Protein AF-A0A928DD07-F1 (afdb_monomer_lite)

pLDDT: mean 91.42, std 13.39, range [31.56, 98.88]

Foldseek 3Di:
DPPPDPPPLPPPDPLFWFKKKWFAPVVHAWWKKKKAFADDDQWKKKKDFQPRDIDIDRDHRDIDMDTDRDGDMGMMTMQIAGLEMAGDGDAQIAMERPDQAPCSRHQHQELANRCALNLAYEYPYQEHPLNHQAQASNHAQNQNYAHNHQAYRLNHQHQANNCQNHCNYQHNYQEHHQNHQELHSNQANNQNHQQNYQYDHQRHAHQASNNAQNCNHAAPYQEYHLNHAEQASN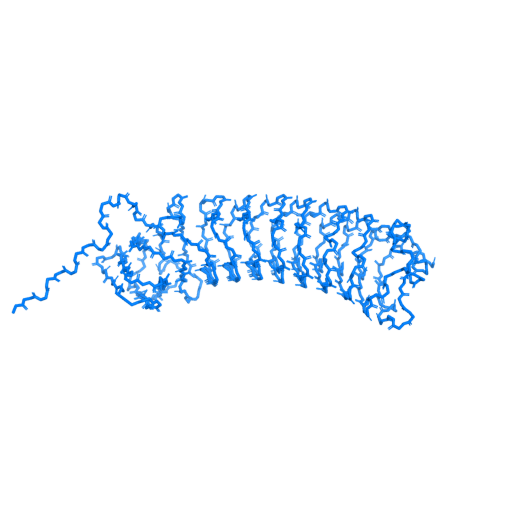QANNCNYAAVHQEYRLNYQELHSNNQQNQNHQAELVSHLVVAPPQASARHAEQASNCANHANYEEALVSNVVRYDPNHPRSVRNQHNYHYDD

Sequence (326 aa):
MPIPYRLNPMGKNEKKYFELVVKPGILAIGMTYGFTPYWNSGGYCSVDWGDGQKKDAVTSGTALNHTYAKAGTYTVKVKTECYRVNFNTTGNTLIELCSDSLDNLGDLTIGDQMFSVCSNALLKSTRLPDSITNAQLMFHYCSNAELPLTKLPDRLTNGSSMFHTCPMAQLPLTKLPDGLTNGYNMFSGCKNAELPLISLGNKLSEAKWMFAGCSNARLPLTSLPSSLKNAEGMFGGCTNAQLPLTKLPDGLTNGTSMFNGCTNAEINLDTLVANAPAEGWTKLTNIANMFNGCSKVTGSRSAFLAKCPANVTGADTAFTGTNTTE

Radius of gyration: 23.36 Å; chains: 1; bounding box: 61×36×70 Å

Structure (mmCIF, N/CA/C/O backbone):
data_AF-A0A928DD07-F1
#
_entry.id   AF-A0A928DD07-F1
#
loop_
_atom_site.group_PDB
_atom_site.id
_atom_site.type_symbol
_atom_site.label_atom_id
_atom_site.label_alt_id
_atom_site.label_comp_id
_atom_site.label_asym_id
_atom_site.label_entity_id
_atom_site.label_seq_id
_atom_site.pdbx_PDB_ins_code
_atom_site.Cartn_x
_atom_site.Cartn_y
_atom_site.Cartn_z
_atom_site.occupancy
_atom_site.B_iso_or_equiv
_atom_site.auth_seq_id
_atom_site.auth_comp_id
_atom_site.auth_asym_id
_atom_site.auth_atom_id
_atom_site.pdbx_PDB_model_num
ATOM 1 N N . MET A 1 1 ? -29.392 19.451 44.604 1.00 34.31 1 MET A N 1
ATOM 2 C CA . MET A 1 1 ? -30.075 19.082 43.346 1.00 34.31 1 MET A CA 1
ATOM 3 C C . MET A 1 1 ? -29.121 18.228 42.529 1.00 34.31 1 MET A C 1
ATOM 5 O O . MET A 1 1 ? -28.000 18.681 42.325 1.00 34.31 1 MET A O 1
ATOM 9 N N . PRO A 1 2 ? -29.499 17.004 42.131 1.00 32.38 2 PRO A N 1
ATOM 10 C CA . PRO A 1 2 ? -28.674 16.197 41.244 1.00 32.38 2 PRO A CA 1
ATOM 11 C C . PRO A 1 2 ? -28.605 16.912 39.896 1.00 32.38 2 PRO A C 1
ATOM 13 O O . PRO A 1 2 ? -29.635 17.336 39.372 1.00 32.38 2 PRO A O 1
ATOM 16 N N . ILE A 1 3 ? -27.399 17.077 39.358 1.00 31.56 3 ILE A N 1
ATOM 17 C CA . ILE A 1 3 ? -27.216 17.538 37.983 1.00 31.56 3 ILE A CA 1
ATOM 18 C C . ILE A 1 3 ? -27.966 16.522 37.111 1.00 31.56 3 ILE A C 1
ATOM 20 O O . ILE A 1 3 ? -27.669 15.328 37.214 1.00 31.56 3 ILE A O 1
ATOM 24 N N . PRO A 1 4 ? -28.977 16.941 36.331 1.00 39.19 4 PRO A N 1
ATOM 25 C CA . PRO A 1 4 ? -29.757 16.010 35.539 1.00 39.19 4 PRO A CA 1
ATOM 26 C C . PRO A 1 4 ? -28.797 15.285 34.601 1.00 39.19 4 PRO A C 1
ATOM 28 O O . PRO A 1 4 ? -27.941 15.925 33.983 1.00 39.19 4 PRO A O 1
ATOM 31 N N . TYR A 1 5 ? -28.930 13.953 34.542 1.00 38.53 5 TYR A N 1
ATOM 32 C CA . TYR A 1 5 ? -28.380 13.115 33.480 1.00 38.53 5 TYR A CA 1
ATOM 33 C C . TYR A 1 5 ? -28.421 13.934 32.197 1.00 38.53 5 TYR A C 1
ATOM 35 O O . TYR A 1 5 ? -29.513 14.305 31.754 1.00 38.53 5 TYR A O 1
ATOM 43 N N . ARG A 1 6 ? -27.251 14.292 31.649 1.00 43.91 6 ARG A N 1
ATOM 44 C CA . ARG A 1 6 ? -27.220 14.905 30.325 1.00 43.91 6 ARG A CA 1
ATOM 45 C C . ARG A 1 6 ? -28.016 13.957 29.444 1.00 43.91 6 ARG A C 1
ATOM 47 O O . ARG A 1 6 ? -27.673 12.780 29.353 1.00 43.91 6 ARG A O 1
ATOM 54 N N . LEU A 1 7 ? -29.128 14.482 28.929 1.00 43.03 7 LEU A N 1
ATOM 55 C CA . LEU A 1 7 ? -29.935 13.939 27.847 1.00 43.03 7 LEU A CA 1
ATOM 56 C C . LEU A 1 7 ? -29.072 12.987 27.034 1.00 43.03 7 LEU A C 1
ATOM 58 O O . LEU A 1 7 ? -28.029 13.440 26.578 1.00 43.03 7 LEU A O 1
ATOM 62 N N . ASN A 1 8 ? -29.475 11.719 26.896 1.00 46.59 8 ASN A N 1
ATOM 63 C CA . ASN A 1 8 ? -28.908 10.779 25.927 1.00 46.59 8 ASN A CA 1
ATOM 64 C C . ASN A 1 8 ? -28.583 11.568 24.640 1.00 46.59 8 ASN A C 1
ATOM 66 O O . ASN A 1 8 ? -29.527 11.899 23.917 1.00 46.59 8 ASN A O 1
ATOM 70 N N . PRO A 1 9 ? -27.315 11.969 24.386 1.00 44.97 9 PRO A N 1
ATOM 71 C CA . PRO A 1 9 ? -27.043 13.069 23.453 1.00 44.97 9 PRO A CA 1
ATOM 72 C C . PRO A 1 9 ? -27.328 12.689 22.000 1.00 44.97 9 PRO A C 1
ATOM 74 O O . PRO A 1 9 ? -27.280 13.529 21.111 1.00 44.97 9 PRO A O 1
ATOM 77 N N . MET A 1 10 ? -27.658 11.419 21.761 1.00 47.44 10 MET A N 1
ATOM 78 C CA . MET A 1 10 ? -28.022 10.863 20.467 1.00 47.44 10 MET A CA 1
ATOM 79 C C . MET A 1 10 ? -29.530 10.638 20.395 1.00 47.44 10 MET A C 1
ATOM 81 O O . MET A 1 10 ? -30.011 9.513 20.241 1.00 47.44 10 MET A O 1
ATOM 85 N N . GLY A 1 11 ? -30.285 11.724 20.574 1.00 39.06 11 GLY A N 1
ATOM 86 C CA . GLY A 1 11 ? -31.729 11.725 20.390 1.00 39.06 11 GLY A CA 1
ATOM 87 C C . GLY A 1 11 ? -32.122 11.025 19.084 1.00 39.06 11 GLY A C 1
ATOM 88 O O . GLY A 1 11 ? -31.608 11.344 18.019 1.00 39.06 11 GLY A O 1
ATOM 89 N N . LYS A 1 12 ? -33.050 10.070 19.192 1.00 39.72 12 LYS A N 1
ATOM 90 C CA . LYS A 1 12 ? -33.855 9.502 18.096 1.00 39.72 12 LYS A CA 1
ATOM 91 C C . LYS A 1 12 ? -33.152 8.782 16.932 1.00 39.72 12 LYS A C 1
ATOM 93 O O . LYS A 1 12 ? -33.852 8.434 15.991 1.00 39.72 12 LYS A O 1
ATOM 98 N N . ASN A 1 13 ? -31.861 8.457 16.999 1.00 43.09 13 ASN A N 1
ATOM 99 C CA . ASN A 1 13 ? -31.275 7.516 16.037 1.00 43.09 13 ASN A CA 1
ATOM 100 C C . ASN A 1 13 ? -31.122 6.124 16.659 1.00 43.09 13 ASN A C 1
ATOM 102 O O . ASN A 1 13 ? -30.326 5.913 17.574 1.00 43.09 13 ASN A O 1
ATOM 106 N N . GLU A 1 14 ? -31.863 5.163 16.109 1.00 51.88 14 GLU A N 1
ATOM 107 C CA . GLU A 1 14 ? -31.739 3.710 16.303 1.00 51.88 14 GLU A CA 1
ATOM 108 C C . GLU A 1 14 ? -30.405 3.149 15.760 1.00 51.88 14 GLU A C 1
ATOM 110 O O . GLU A 1 14 ? -30.341 2.017 15.281 1.00 51.88 14 GLU A O 1
ATOM 115 N N . LYS A 1 15 ? -29.312 3.924 15.778 1.00 56.50 15 LYS A N 1
ATOM 116 C CA . LYS A 1 15 ? -28.011 3.401 15.363 1.00 56.50 15 LYS A CA 1
ATOM 117 C C . LYS A 1 15 ? -27.586 2.320 16.354 1.00 56.50 15 LYS A C 1
ATOM 119 O O . LYS A 1 15 ? -27.546 2.537 17.570 1.00 56.50 15 LYS A O 1
ATOM 124 N N . LYS A 1 16 ? -27.341 1.130 15.805 1.00 72.62 16 LYS A N 1
ATOM 125 C CA . LYS A 1 16 ? -26.910 -0.060 16.538 1.00 72.62 16 LYS A CA 1
ATOM 126 C C . LYS A 1 16 ? -25.592 0.244 17.250 1.00 72.62 16 LYS A C 1
ATOM 128 O O . LYS A 1 16 ? -24.780 1.019 16.754 1.00 72.62 16 LYS A O 1
ATOM 133 N N . TYR A 1 17 ? -25.379 -0.378 18.408 1.00 83.69 17 TYR A N 1
ATOM 134 C CA . TYR A 1 17 ? -24.059 -0.386 19.031 1.00 83.69 17 TYR A CA 1
ATOM 135 C C . TYR A 1 17 ? -23.025 -0.899 18.022 1.00 83.69 17 TYR A C 1
ATOM 137 O O . TYR A 1 17 ? -23.303 -1.809 17.235 1.00 83.69 17 TYR A O 1
ATOM 145 N N . PHE A 1 18 ? -21.828 -0.328 18.057 1.00 89.75 18 PHE A N 1
ATOM 146 C CA . PHE A 1 18 ? -20.677 -1.012 17.501 1.00 89.75 18 PHE A CA 1
ATOM 147 C C . PHE A 1 18 ? -20.270 -2.114 18.479 1.00 89.75 18 PHE A C 1
ATOM 149 O O . PHE A 1 18 ? -20.095 -1.857 19.671 1.00 89.75 18 PHE A O 1
ATOM 156 N N . GLU A 1 19 ? -20.157 -3.342 17.985 1.00 89.69 19 GLU A N 1
ATOM 157 C CA . GLU A 1 19 ? -19.839 -4.508 18.801 1.00 89.69 19 GLU A CA 1
ATOM 158 C C . GLU A 1 19 ? -18.522 -5.126 18.341 1.00 89.69 19 GLU A C 1
ATOM 160 O O . GLU A 1 19 ? -18.308 -5.391 17.153 1.00 89.69 19 GLU A O 1
ATOM 165 N N . LEU A 1 20 ? -17.650 -5.396 19.305 1.00 89.56 20 LEU A N 1
ATOM 166 C CA . LEU A 1 20 ? -16.452 -6.197 19.100 1.00 89.56 20 LEU A CA 1
ATOM 167 C C . LEU A 1 20 ? -16.334 -7.248 20.202 1.00 89.56 20 LEU A C 1
ATOM 169 O O . LEU A 1 20 ? -16.872 -7.095 21.300 1.00 89.56 20 LEU A O 1
ATOM 173 N N . VAL A 1 21 ? -15.599 -8.309 19.911 1.00 89.25 21 VAL A N 1
ATOM 174 C CA . VAL A 1 21 ? -15.289 -9.364 20.865 1.00 89.25 21 VAL A CA 1
ATOM 175 C C . VAL A 1 21 ? -13.812 -9.303 21.215 1.00 89.25 21 VAL A C 1
ATOM 177 O O . VAL A 1 21 ? -12.945 -9.274 20.341 1.00 89.25 21 VAL A O 1
ATOM 180 N N . VAL A 1 22 ? -13.534 -9.306 22.516 1.00 89.44 22 VAL A N 1
ATOM 181 C CA . VAL A 1 22 ? -12.184 -9.365 23.081 1.00 89.44 22 VAL A CA 1
ATOM 182 C C . VAL A 1 22 ? -11.998 -10.665 23.852 1.00 89.44 22 VAL A C 1
ATOM 184 O O . VAL A 1 22 ? -12.943 -11.184 24.454 1.00 89.44 22 VAL A O 1
ATOM 187 N N . LYS A 1 23 ? -10.777 -11.209 23.827 1.00 86.00 23 LYS A N 1
ATOM 188 C CA . LYS A 1 23 ? -10.442 -12.491 24.472 1.00 86.00 23 LYS A CA 1
ATOM 189 C C . LYS A 1 23 ? -9.221 -12.382 25.406 1.00 86.00 23 LYS A C 1
ATOM 191 O O . LYS A 1 23 ? -8.187 -12.998 25.129 1.00 86.00 23 LYS A O 1
ATOM 196 N N . PRO A 1 24 ? -9.299 -11.589 26.496 1.00 82.50 24 PRO A N 1
ATOM 197 C CA . PRO A 1 24 ? -8.244 -11.517 27.511 1.00 82.50 24 PRO A CA 1
ATOM 198 C C . PRO A 1 24 ? -7.944 -12.904 28.092 1.00 82.50 24 PRO A C 1
ATOM 200 O O . PRO A 1 24 ? -8.838 -13.744 28.208 1.00 82.50 24 PRO A O 1
ATOM 203 N N . GLY A 1 25 ? -6.701 -13.162 28.507 1.00 67.81 25 GLY A N 1
ATOM 204 C CA . GLY A 1 25 ? -6.354 -14.380 29.253 1.00 67.81 25 GLY A CA 1
ATOM 205 C C . GLY A 1 25 ? -6.263 -15.670 28.436 1.00 67.81 25 GLY A C 1
ATOM 206 O O . GLY A 1 25 ? -5.572 -16.583 28.869 1.00 67.81 25 GLY A O 1
ATOM 207 N N . ILE A 1 26 ? -6.882 -15.739 27.251 1.00 67.19 26 ILE A N 1
ATOM 208 C CA . ILE A 1 26 ? -6.649 -16.826 26.281 1.00 67.19 26 ILE A CA 1
ATOM 209 C C . ILE A 1 26 ? -5.249 -16.688 25.658 1.00 67.19 26 ILE A C 1
ATOM 211 O O . ILE A 1 26 ? -4.617 -17.686 25.331 1.00 67.19 26 ILE A O 1
ATOM 215 N N . LEU A 1 27 ? -4.752 -15.450 25.539 1.00 59.28 27 LEU A N 1
ATOM 216 C CA . LEU A 1 27 ? -3.440 -15.134 24.963 1.00 59.28 27 LEU A CA 1
ATOM 217 C C . LEU A 1 27 ? -2.401 -14.667 26.007 1.00 59.28 27 LEU A C 1
ATOM 219 O O . LEU A 1 27 ? -1.218 -14.925 25.816 1.00 59.28 27 LEU A O 1
ATOM 223 N N . ALA A 1 28 ? -2.820 -14.007 27.102 1.00 58.56 28 ALA A N 1
ATOM 224 C CA . ALA A 1 28 ? -2.012 -13.710 28.303 1.00 58.56 28 ALA A CA 1
ATOM 225 C C . ALA A 1 28 ? -2.888 -13.196 29.471 1.00 58.56 28 ALA A C 1
ATOM 227 O O . ALA A 1 28 ? -3.926 -12.575 29.231 1.00 58.56 28 ALA A O 1
ATOM 228 N N . ILE A 1 29 ? -2.476 -13.401 30.731 1.00 61.16 29 ILE A N 1
ATOM 229 C CA . ILE A 1 29 ? -3.186 -12.900 31.929 1.00 61.16 29 ILE A CA 1
ATOM 230 C C . ILE A 1 29 ? -3.145 -11.362 32.042 1.00 61.16 29 ILE A C 1
ATOM 232 O O . ILE A 1 29 ? -2.129 -10.747 31.736 1.00 61.16 29 ILE A O 1
ATOM 236 N N . GLY A 1 30 ? -4.234 -10.736 32.511 1.00 66.81 30 GLY A N 1
ATOM 237 C CA . GLY A 1 30 ? -4.263 -9.298 32.842 1.00 66.81 30 GLY A CA 1
ATOM 238 C C . GLY A 1 30 ? -4.237 -8.333 31.647 1.00 66.81 30 GLY A C 1
ATOM 239 O O . GLY A 1 30 ? -3.679 -7.242 31.748 1.00 66.81 30 GLY A O 1
ATOM 240 N N . MET A 1 31 ? -4.821 -8.719 30.508 1.00 80.94 31 MET A N 1
ATOM 241 C CA . MET A 1 31 ? -4.834 -7.888 29.298 1.00 80.94 31 MET A CA 1
ATOM 242 C C . MET A 1 31 ? -5.688 -6.622 29.449 1.00 80.94 31 MET A C 1
ATOM 244 O O . MET A 1 31 ? -6.803 -6.658 29.979 1.00 80.94 31 MET A O 1
ATOM 248 N N . THR A 1 32 ? -5.157 -5.511 28.931 1.00 86.75 32 THR A N 1
ATOM 249 C CA . THR A 1 32 ? -5.821 -4.203 28.903 1.00 86.75 32 THR A CA 1
ATOM 250 C C . THR A 1 32 ? -6.207 -3.835 27.477 1.00 86.75 32 THR A C 1
ATOM 252 O O . THR A 1 32 ? -5.389 -3.921 26.564 1.00 86.75 32 THR A O 1
ATOM 255 N N . TYR A 1 33 ? -7.450 -3.396 27.310 1.00 89.44 33 TYR A N 1
ATOM 256 C CA . TYR A 1 33 ? -7.997 -2.888 26.059 1.00 89.44 33 TYR A CA 1
ATOM 257 C C . TYR A 1 33 ? -8.342 -1.416 26.226 1.00 89.44 33 TYR A C 1
ATOM 259 O O . TYR A 1 33 ? -8.817 -1.003 27.282 1.00 89.44 33 TYR A O 1
ATOM 267 N N . GLY A 1 34 ? -8.104 -0.627 25.189 1.00 89.94 34 GLY A N 1
ATOM 268 C CA . GLY A 1 34 ? -8.353 0.803 25.175 1.00 89.94 34 GLY A CA 1
ATOM 269 C C . GLY A 1 34 ? -9.214 1.209 23.993 1.00 89.94 34 GLY A C 1
ATOM 270 O O . GLY A 1 34 ? -9.143 0.627 22.914 1.00 89.94 34 GLY A O 1
ATOM 271 N N . PHE A 1 35 ? -10.011 2.246 24.203 1.00 92.31 35 PHE A N 1
ATOM 272 C CA . PHE A 1 35 ? -10.846 2.846 23.176 1.00 92.31 35 PHE A CA 1
ATOM 273 C C . PHE A 1 35 ? -10.774 4.369 23.292 1.00 92.31 35 PHE A C 1
ATOM 275 O O . PHE A 1 35 ? -11.172 4.931 24.313 1.00 92.31 35 PHE A O 1
ATOM 282 N N . THR A 1 36 ? -10.267 5.043 22.260 1.00 95.31 36 THR A N 1
ATOM 283 C CA . THR A 1 36 ? -10.180 6.511 22.219 1.00 95.31 36 THR A CA 1
ATOM 284 C C . THR A 1 36 ? -10.960 7.065 21.026 1.00 95.31 36 THR A C 1
ATOM 286 O O . THR A 1 36 ? -10.476 6.982 19.897 1.00 95.31 36 THR A O 1
ATOM 289 N N . PRO A 1 37 ? -12.150 7.643 21.247 1.00 95.38 37 PRO A N 1
ATOM 290 C CA . PRO A 1 37 ? -12.941 8.307 20.212 1.00 95.38 37 PRO A CA 1
ATOM 291 C C . PRO A 1 37 ? -12.583 9.791 20.067 1.00 95.38 37 PRO A C 1
ATOM 293 O O . PRO A 1 37 ? -12.262 10.460 21.051 1.00 95.38 37 PRO A O 1
ATOM 296 N N . TYR A 1 38 ? -12.724 10.333 18.857 1.00 96.69 38 TYR A N 1
ATOM 297 C CA . TYR A 1 38 ? -12.552 11.760 18.586 1.00 96.69 38 TYR A CA 1
ATOM 298 C C . TYR A 1 38 ? -13.727 12.341 17.793 1.00 96.69 38 TYR A C 1
ATOM 300 O O . TYR A 1 38 ? -14.096 11.857 16.723 1.00 96.69 38 TYR A O 1
ATOM 308 N N . TRP A 1 39 ? -14.281 13.433 18.305 1.00 95.50 39 TRP A N 1
ATOM 309 C CA . TRP A 1 39 ? -15.348 14.228 17.695 1.00 95.50 39 TRP A CA 1
ATOM 310 C C . TRP A 1 39 ? -15.013 15.723 17.752 1.00 95.50 39 TRP A C 1
ATOM 312 O O . TRP A 1 39 ? -14.138 16.142 18.514 1.00 95.50 39 TRP A O 1
ATOM 322 N N . ASN A 1 40 ? -15.707 16.527 16.941 1.00 90.19 40 ASN A N 1
ATOM 323 C CA . ASN A 1 40 ? -15.449 17.967 16.820 1.00 90.19 40 ASN A CA 1
ATOM 324 C C . ASN A 1 40 ? -16.055 18.779 17.973 1.00 90.19 40 ASN A C 1
ATOM 326 O O . ASN A 1 40 ? -15.373 19.596 18.583 1.00 90.19 40 ASN A O 1
ATOM 330 N N . SER A 1 41 ? -17.331 18.561 18.298 1.00 87.62 41 SER A N 1
ATOM 331 C CA . SER A 1 41 ? -18.015 19.278 19.379 1.00 87.62 41 SER A CA 1
ATOM 332 C C . SER A 1 41 ? -19.205 18.479 19.904 1.00 87.62 41 SER A C 1
ATOM 334 O O . SER A 1 41 ? -19.800 17.690 19.177 1.00 87.62 41 SER A O 1
ATOM 336 N N . GLY A 1 42 ? -19.524 18.644 21.192 1.00 85.25 42 GLY A N 1
ATOM 337 C CA . GLY A 1 42 ? -20.747 18.105 21.808 1.00 85.25 42 GLY A CA 1
ATOM 338 C C . GLY A 1 42 ? -20.896 16.576 21.851 1.00 85.25 42 GLY A C 1
ATOM 339 O O . GLY A 1 42 ? -21.953 16.100 22.254 1.00 85.25 42 GLY A O 1
ATOM 340 N N . GLY A 1 43 ? -19.879 15.816 21.441 1.00 88.56 43 GLY A N 1
ATOM 341 C CA . GLY A 1 43 ? -19.941 14.359 21.370 1.00 88.56 43 GLY A CA 1
ATOM 342 C C . GLY A 1 43 ? -19.857 13.664 22.727 1.00 88.56 43 GLY A C 1
ATOM 343 O O . GLY A 1 43 ? -19.535 14.257 23.760 1.00 88.56 43 GLY A O 1
ATOM 344 N N . TYR A 1 44 ? -20.165 12.375 22.693 1.00 91.94 44 TYR A N 1
ATOM 345 C CA . TYR A 1 44 ? -20.179 11.483 23.840 1.00 91.94 44 TYR A CA 1
ATOM 346 C C . TYR A 1 44 ? -19.834 10.068 23.373 1.00 91.94 44 TYR A C 1
ATOM 348 O O . TYR A 1 44 ? -20.148 9.666 22.247 1.00 91.94 44 TYR A O 1
ATOM 356 N N . CYS A 1 45 ? -19.194 9.302 24.245 1.00 93.44 45 CYS A N 1
ATOM 357 C CA . CYS A 1 45 ? -18.968 7.879 24.048 1.00 93.44 45 CYS A CA 1
ATOM 358 C C . CYS A 1 45 ? -19.317 7.130 25.327 1.00 93.44 45 CYS A C 1
ATOM 360 O O . CYS A 1 45 ? -18.930 7.565 26.409 1.00 93.44 45 CYS A O 1
ATOM 362 N N . SER A 1 46 ? -19.998 5.998 25.184 1.00 93.62 46 SER A N 1
ATOM 363 C CA . SER A 1 46 ? -20.183 5.018 26.249 1.00 93.62 46 SER A CA 1
ATOM 364 C C . SER A 1 46 ? -19.687 3.659 25.780 1.00 93.62 46 SER A C 1
ATOM 366 O O . SER A 1 46 ? -20.006 3.225 24.667 1.00 93.62 46 SER A O 1
ATOM 368 N N . VAL A 1 47 ? -18.906 2.999 26.630 1.00 94.75 47 VAL A N 1
ATOM 369 C CA . VAL A 1 47 ? -18.353 1.664 26.399 1.00 94.75 47 VAL A CA 1
ATOM 370 C C . VAL A 1 47 ? -18.831 0.744 27.513 1.00 94.75 47 VAL A C 1
ATOM 372 O O . VAL A 1 47 ? -18.535 0.968 28.687 1.00 94.75 47 VAL A O 1
ATOM 375 N N . ASP A 1 48 ? -19.560 -0.299 27.133 1.00 95.44 48 ASP A N 1
ATOM 376 C CA . ASP A 1 48 ? -19.886 -1.445 27.977 1.00 95.44 48 ASP A CA 1
ATOM 377 C C . ASP A 1 48 ? -18.870 -2.553 27.706 1.00 95.44 48 ASP A C 1
ATOM 379 O O . ASP A 1 48 ? -18.783 -3.046 26.582 1.00 95.44 48 ASP A O 1
ATOM 383 N N . TRP A 1 49 ? -18.091 -2.928 28.720 1.00 94.56 49 TRP A N 1
ATOM 384 C CA . TRP A 1 49 ? -17.001 -3.896 28.587 1.00 94.56 49 TRP A CA 1
ATOM 385 C C . TRP A 1 49 ? -17.473 -5.354 28.653 1.00 94.56 49 TRP A C 1
ATOM 387 O O . TRP A 1 49 ? -16.659 -6.271 28.545 1.00 94.56 49 TRP A O 1
ATOM 397 N N . GLY A 1 50 ? -18.775 -5.601 28.819 1.00 94.25 50 GLY A N 1
ATOM 398 C CA . GLY A 1 50 ? -19.342 -6.950 28.779 1.00 94.25 50 GLY A CA 1
ATOM 399 C C . GLY A 1 50 ? -19.050 -7.807 30.016 1.00 94.25 50 GLY A C 1
ATOM 400 O O . GLY A 1 50 ? -19.445 -8.969 30.052 1.00 94.25 50 GLY A O 1
ATOM 401 N N . ASP A 1 51 ? -18.391 -7.256 31.037 1.00 94.31 51 ASP A N 1
ATOM 402 C CA . ASP A 1 51 ? -18.166 -7.875 32.353 1.00 94.31 51 ASP A CA 1
ATOM 403 C C . ASP A 1 51 ? -18.955 -7.177 33.480 1.00 94.31 51 ASP A C 1
ATOM 405 O O . ASP A 1 51 ? -18.693 -7.387 34.665 1.00 94.31 51 ASP A O 1
ATOM 409 N N . GLY A 1 52 ? -19.926 -6.340 33.103 1.00 93.69 52 GLY A N 1
ATOM 410 C CA . GLY A 1 52 ? -20.724 -5.513 34.007 1.00 93.69 52 GLY A CA 1
ATOM 411 C C . GLY A 1 52 ? -20.143 -4.119 34.261 1.00 93.69 52 GLY A C 1
ATOM 412 O O . GLY A 1 52 ? -20.842 -3.284 34.837 1.00 93.69 52 GLY A O 1
ATOM 413 N N . GLN A 1 53 ? -18.914 -3.828 33.817 1.00 94.94 53 GLN A N 1
ATOM 414 C CA . GLN A 1 53 ? -18.315 -2.498 33.937 1.00 94.94 53 GLN A CA 1
ATOM 415 C C . GLN A 1 53 ? -18.574 -1.633 32.700 1.00 94.94 53 GLN A C 1
ATOM 417 O O . GLN A 1 53 ? -18.568 -2.102 31.561 1.00 94.94 53 GLN A O 1
ATOM 422 N N . LYS A 1 54 ? -18.761 -0.330 32.931 1.00 95.50 54 LYS A N 1
ATOM 423 C CA . LYS A 1 54 ? -18.984 0.680 31.889 1.00 95.50 54 LYS A CA 1
ATOM 424 C C . LYS A 1 54 ? -18.084 1.882 32.106 1.00 95.50 54 LYS A C 1
ATOM 426 O O . LYS A 1 54 ? -17.784 2.228 33.250 1.00 95.50 54 LYS A O 1
ATOM 431 N N . LYS A 1 55 ? -17.670 2.528 31.018 1.00 95.94 55 LYS A N 1
ATOM 432 C CA . LYS A 1 55 ? -16.948 3.804 31.060 1.00 95.94 55 LYS A CA 1
ATOM 433 C C . LYS A 1 55 ? -17.470 4.741 29.988 1.00 95.94 55 LYS A C 1
ATOM 435 O O . LYS A 1 55 ? -17.737 4.313 28.868 1.00 95.94 55 LYS A O 1
ATOM 440 N N . ASP A 1 56 ? -17.523 6.018 30.335 1.00 94.94 56 ASP A N 1
ATOM 441 C CA . ASP A 1 56 ? -18.015 7.067 29.456 1.00 94.94 56 ASP A CA 1
ATOM 442 C C . ASP A 1 56 ? -16.946 8.139 29.233 1.00 94.94 56 ASP A C 1
ATOM 444 O O . ASP A 1 56 ? -16.138 8.430 30.117 1.00 94.94 56 ASP A O 1
ATOM 448 N N . ALA A 1 57 ? -16.988 8.774 28.065 1.00 94.50 57 ALA A N 1
ATOM 449 C CA . ALA A 1 57 ? -16.220 9.967 27.742 1.00 94.50 57 ALA A CA 1
ATOM 450 C C . ALA A 1 57 ? -17.158 11.096 27.302 1.00 94.50 57 ALA A C 1
ATOM 452 O O . ALA A 1 57 ? -17.940 10.943 26.365 1.00 94.50 57 ALA A O 1
ATOM 453 N N . VAL A 1 58 ? -17.026 12.256 27.950 1.00 94.31 58 VAL A N 1
ATOM 454 C CA . VAL A 1 58 ? -17.670 13.527 27.553 1.00 94.31 58 VAL A CA 1
ATOM 455 C C . VAL A 1 58 ? -16.692 14.491 26.869 1.00 94.31 58 VAL A C 1
ATOM 457 O O . VAL A 1 58 ? -17.095 15.539 26.370 1.00 94.31 58 VAL A O 1
ATOM 460 N N . THR A 1 59 ? -15.409 14.124 26.825 1.00 95.25 59 THR A N 1
ATOM 461 C CA . THR A 1 59 ? -14.329 14.898 26.207 1.00 95.25 59 THR A CA 1
ATOM 462 C C . THR A 1 59 ? -13.695 14.082 25.082 1.00 95.25 59 THR A C 1
ATOM 464 O O . THR A 1 59 ? -13.311 12.929 25.287 1.00 95.25 59 THR A O 1
ATOM 467 N N . SER A 1 60 ? -13.578 14.690 23.901 1.00 96.19 60 SER A N 1
ATOM 468 C CA . SER A 1 60 ? -12.947 14.093 22.715 1.00 96.19 60 SER A CA 1
ATOM 469 C C . SER A 1 60 ? -11.498 13.701 23.019 1.00 96.19 60 SER A C 1
ATOM 471 O O . SER A 1 60 ? -10.790 14.444 23.698 1.00 96.19 60 SER A O 1
ATOM 473 N N . GLY A 1 61 ? -11.056 12.533 22.555 1.00 95.44 61 GLY A N 1
ATOM 474 C CA . GLY A 1 61 ? -9.702 12.030 22.795 1.00 95.44 61 GLY A CA 1
ATOM 475 C C . GLY A 1 61 ? -9.467 11.408 24.176 1.00 95.44 61 GLY A C 1
ATOM 476 O O . GLY A 1 61 ? -8.337 11.033 24.484 1.00 95.44 61 GLY A O 1
ATOM 477 N N . THR A 1 62 ? -10.502 11.263 25.011 1.00 95.94 62 THR A N 1
ATOM 478 C CA . THR A 1 62 ? -10.380 10.545 26.292 1.00 95.94 62 THR A CA 1
ATOM 479 C C . THR A 1 62 ? -10.155 9.056 26.041 1.00 95.94 62 THR A C 1
ATOM 481 O O . THR A 1 62 ? -10.999 8.399 25.433 1.00 95.94 62 THR A O 1
ATOM 484 N N . ALA A 1 63 ? -9.044 8.512 26.539 1.00 94.94 63 ALA A N 1
ATOM 485 C CA . ALA A 1 63 ? -8.772 7.080 26.475 1.00 94.94 63 ALA A CA 1
ATOM 486 C C . ALA A 1 63 ? -9.598 6.314 27.519 1.00 94.94 63 ALA A C 1
ATOM 488 O O . ALA A 1 63 ? -9.421 6.484 28.728 1.00 94.94 63 ALA A O 1
ATOM 489 N N . LEU A 1 64 ? -10.487 5.442 27.049 1.00 94.81 64 LEU A N 1
ATOM 490 C CA . LEU A 1 64 ? -11.275 4.535 27.876 1.00 94.81 64 LEU A CA 1
ATOM 491 C C . LEU A 1 64 ? -10.560 3.182 27.926 1.00 94.81 64 LEU A C 1
ATOM 493 O O . LEU A 1 64 ? -10.725 2.363 27.028 1.00 94.81 64 LEU A O 1
ATOM 497 N N . ASN A 1 65 ? -9.740 2.963 28.956 1.00 92.88 65 ASN A N 1
ATOM 498 C CA . ASN A 1 65 ? -9.004 1.707 29.149 1.00 92.88 65 ASN A CA 1
ATOM 499 C C . ASN A 1 65 ? -9.735 0.770 30.109 1.00 92.88 65 ASN A C 1
ATOM 501 O O . ASN A 1 65 ? -10.320 1.238 31.086 1.00 92.88 65 ASN A O 1
ATOM 505 N N . HIS A 1 66 ? -9.643 -0.539 29.903 1.00 92.56 66 HIS A N 1
ATOM 506 C CA . HIS A 1 66 ? -10.206 -1.559 30.785 1.00 92.56 66 HIS A CA 1
ATOM 507 C C . HIS A 1 66 ? -9.322 -2.794 30.854 1.00 92.56 66 HIS A C 1
ATOM 509 O O . HIS A 1 66 ? -8.828 -3.267 29.832 1.00 92.56 66 HIS A O 1
ATOM 515 N N . THR A 1 67 ? -9.142 -3.318 32.063 1.00 90.94 67 THR A N 1
ATOM 516 C CA . THR A 1 67 ? -8.312 -4.492 32.335 1.00 90.94 67 THR A CA 1
ATOM 517 C C . THR A 1 67 ? -9.203 -5.611 32.847 1.00 90.94 67 THR A C 1
ATOM 519 O O . THR A 1 67 ? -9.825 -5.482 33.903 1.00 90.94 67 THR A O 1
ATOM 522 N N . TYR A 1 68 ? -9.243 -6.727 32.124 1.00 88.94 68 TYR A N 1
ATOM 523 C CA . TYR A 1 68 ? -10.021 -7.888 32.545 1.00 88.94 68 TYR A CA 1
ATOM 524 C C . TYR A 1 68 ? -9.223 -8.732 33.539 1.00 88.94 68 TYR A C 1
ATOM 526 O O . TYR A 1 68 ? -8.134 -9.221 33.235 1.00 88.94 68 TYR A O 1
ATOM 534 N N . ALA A 1 69 ? -9.790 -8.942 34.727 1.00 86.81 69 ALA A N 1
ATOM 535 C CA . ALA A 1 69 ? -9.169 -9.755 35.773 1.00 86.81 69 ALA A CA 1
ATOM 536 C C . ALA A 1 69 ? -9.226 -11.267 35.484 1.00 86.81 69 ALA A C 1
ATOM 538 O O . ALA A 1 69 ? -8.444 -12.033 36.044 1.00 86.81 69 ALA A O 1
ATOM 539 N N . LYS A 1 70 ? -10.162 -11.710 34.637 1.00 86.06 70 LYS A N 1
ATOM 540 C CA . LYS A 1 70 ? -10.377 -13.121 34.300 1.00 86.06 70 LYS A CA 1
ATOM 541 C C . LYS A 1 70 ? -10.158 -13.353 32.812 1.00 86.06 70 LYS A C 1
ATOM 543 O O . LYS A 1 70 ? -10.490 -12.504 31.986 1.00 86.06 70 LYS A O 1
ATOM 548 N N . ALA A 1 71 ? -9.620 -14.526 32.491 1.00 86.81 71 ALA A N 1
ATOM 549 C CA . ALA A 1 71 ? -9.620 -15.018 31.125 1.00 86.81 71 ALA A CA 1
ATOM 550 C C . ALA A 1 71 ? -11.058 -15.276 30.666 1.00 86.81 71 ALA A C 1
ATOM 552 O O . ALA A 1 71 ? -11.888 -15.738 31.452 1.00 86.81 71 ALA A O 1
ATOM 553 N N . GLY A 1 72 ? -11.349 -15.004 29.399 1.00 87.81 72 GLY A N 1
ATOM 554 C CA . GLY A 1 72 ? -12.682 -15.230 28.863 1.00 87.81 72 GLY A CA 1
ATOM 555 C C . GLY A 1 72 ? -12.888 -14.593 27.504 1.00 87.81 72 GLY A C 1
ATOM 556 O O . GLY A 1 72 ? -11.970 -14.036 26.912 1.00 87.81 72 GLY A O 1
ATOM 557 N N . THR A 1 73 ? -14.119 -14.693 27.018 1.00 89.75 73 THR A N 1
ATOM 558 C CA . THR A 1 73 ? -14.593 -13.986 25.828 1.00 89.75 73 THR A CA 1
ATOM 559 C C . THR A 1 73 ? -15.622 -12.963 26.279 1.00 89.75 73 THR A C 1
ATOM 561 O O . THR A 1 73 ? -16.592 -13.329 26.940 1.00 89.75 73 THR A O 1
ATOM 564 N N . TYR A 1 74 ? -15.413 -11.698 25.926 1.00 91.31 74 TYR A N 1
ATOM 565 C CA . TYR A 1 74 ? -16.292 -10.595 26.306 1.00 91.31 74 TYR A CA 1
ATOM 566 C C . TYR A 1 74 ? -16.753 -9.851 25.058 1.00 91.31 74 TYR A C 1
ATOM 568 O O . TYR A 1 74 ? -15.959 -9.590 24.155 1.00 91.31 74 TYR A O 1
ATOM 576 N N . THR A 1 75 ? -18.041 -9.515 25.010 1.00 92.38 75 THR A N 1
ATOM 577 C CA . THR A 1 75 ? -18.600 -8.651 23.964 1.00 92.38 75 THR A CA 1
ATOM 578 C C . THR A 1 75 ? -18.603 -7.221 24.475 1.00 92.38 75 THR A C 1
ATOM 580 O O . THR A 1 75 ? -19.337 -6.906 25.410 1.00 92.38 75 THR A O 1
ATOM 583 N N . VAL A 1 76 ? -17.787 -6.367 23.862 1.00 92.62 76 VAL A N 1
ATOM 584 C CA . VAL A 1 76 ? -17.740 -4.936 24.159 1.00 92.62 76 VAL A CA 1
ATOM 585 C C . VAL A 1 76 ? -18.732 -4.226 23.250 1.00 92.62 76 VAL A C 1
ATOM 587 O O . VAL A 1 76 ? -18.716 -4.424 22.032 1.00 92.62 76 VAL A O 1
ATOM 590 N N . LYS A 1 77 ? -19.587 -3.387 23.835 1.00 92.12 77 LYS A N 1
ATOM 591 C CA . LYS A 1 77 ? -20.553 -2.567 23.098 1.00 92.12 77 LYS A CA 1
ATOM 592 C C . LYS A 1 77 ? -20.188 -1.103 23.233 1.00 92.12 77 LYS A C 1
ATOM 594 O O . LYS A 1 77 ? -20.123 -0.568 24.337 1.00 92.12 77 LYS A O 1
ATOM 599 N N . VAL A 1 78 ? -19.994 -0.448 22.100 1.00 91.88 78 VAL A N 1
ATOM 600 C CA . VAL A 1 78 ? -19.637 0.964 22.022 1.00 91.88 78 VAL A CA 1
ATOM 601 C C . VAL A 1 78 ? -20.785 1.740 21.401 1.00 91.88 78 VAL A C 1
ATOM 603 O O . VAL A 1 78 ? -21.353 1.339 20.384 1.00 91.88 78 VAL A O 1
ATOM 606 N N . LYS A 1 79 ? -21.114 2.876 22.009 1.00 90.44 79 LYS A N 1
ATOM 607 C CA . LYS A 1 79 ? -22.077 3.836 21.479 1.00 90.44 79 LYS A CA 1
ATOM 608 C C . LYS A 1 79 ? -21.423 5.208 21.396 1.00 90.44 79 LYS A C 1
ATOM 610 O O . LYS A 1 79 ? -21.156 5.824 22.427 1.00 90.44 79 LYS A O 1
ATOM 615 N N . THR A 1 80 ? -21.146 5.666 20.179 1.00 90.44 80 THR A N 1
ATOM 616 C CA . THR A 1 80 ? -20.504 6.958 19.910 1.00 90.44 80 THR A CA 1
ATOM 617 C C . THR A 1 80 ? -20.791 7.424 18.481 1.00 90.44 80 THR A C 1
ATOM 619 O O . THR A 1 80 ? -21.241 6.636 17.656 1.00 90.44 80 THR A O 1
ATOM 622 N N . GLU A 1 81 ? -20.519 8.699 18.213 1.00 91.19 81 GLU A N 1
ATOM 623 C CA . GLU A 1 81 ? -20.463 9.298 16.878 1.00 91.19 81 GLU A CA 1
ATOM 624 C C . GLU A 1 81 ? -19.142 10.060 16.795 1.00 91.19 81 GLU A C 1
ATOM 626 O O . GLU A 1 81 ? -18.956 11.094 17.447 1.00 91.19 81 GLU A O 1
ATOM 631 N N . CYS A 1 82 ? -18.187 9.516 16.052 1.00 93.88 82 CYS A N 1
ATOM 632 C CA . CYS A 1 82 ? -16.838 10.047 15.966 1.00 93.88 82 CYS A CA 1
ATOM 633 C C . CYS A 1 82 ? -16.343 10.047 14.517 1.00 93.88 82 CYS A C 1
ATOM 635 O O . CYS A 1 82 ? -16.786 9.262 13.683 1.00 93.88 82 CYS A O 1
ATOM 637 N N . TYR A 1 83 ? -15.401 10.942 14.212 1.00 96.00 83 TYR A N 1
ATOM 638 C CA . TYR A 1 83 ? -14.726 10.947 12.909 1.00 96.00 83 TYR A CA 1
ATOM 639 C C . TYR A 1 83 ? -13.451 10.093 12.914 1.00 96.00 83 TYR A C 1
ATOM 641 O O . TYR A 1 83 ? -12.857 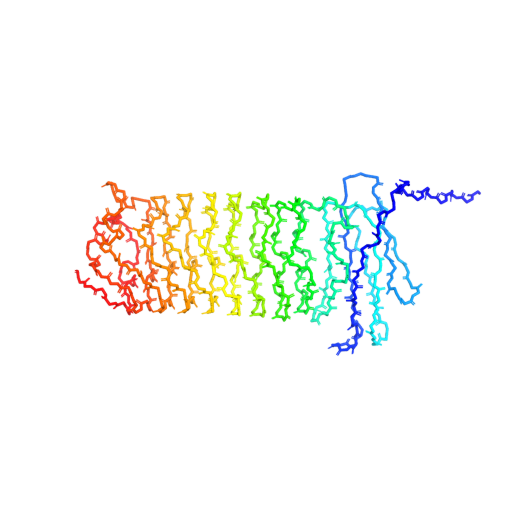9.853 11.858 1.00 96.00 83 TYR A O 1
ATOM 649 N N . ARG A 1 84 ? -13.011 9.673 14.108 1.00 96.06 84 ARG A N 1
ATOM 650 C CA . ARG A 1 84 ? -11.814 8.874 14.359 1.00 96.06 84 ARG A CA 1
ATOM 651 C C . ARG A 1 84 ? -11.969 8.065 15.638 1.00 96.06 84 ARG A C 1
ATOM 653 O O . ARG A 1 84 ? -12.502 8.552 16.637 1.00 96.06 84 ARG A O 1
ATOM 660 N N . VAL A 1 85 ? -11.389 6.874 15.628 1.00 94.38 85 VAL A N 1
ATOM 661 C CA . VAL A 1 85 ? -11.221 6.023 16.804 1.00 94.38 85 VAL A CA 1
ATOM 662 C C . VAL A 1 85 ? -9.840 5.365 16.791 1.00 94.38 85 VAL A C 1
ATOM 664 O O . VAL A 1 85 ? -9.311 5.061 15.723 1.00 94.38 85 VAL A O 1
ATOM 667 N N . ASN A 1 86 ? -9.267 5.150 17.974 1.00 92.62 86 ASN A N 1
ATOM 668 C CA . ASN A 1 86 ? -8.117 4.275 18.185 1.00 92.62 86 ASN A CA 1
ATOM 669 C C . ASN A 1 86 ? -8.489 3.163 19.179 1.00 92.62 86 ASN A C 1
ATOM 671 O O . ASN A 1 86 ? -8.917 3.452 20.302 1.00 92.62 86 ASN A O 1
ATOM 675 N N . PHE A 1 87 ? -8.332 1.907 18.765 1.00 89.69 87 PHE A N 1
ATOM 676 C CA . PHE A 1 87 ? -8.399 0.741 19.637 1.00 89.69 87 PHE A CA 1
ATOM 677 C C . PHE A 1 87 ? -7.012 0.529 20.248 1.00 89.69 87 PHE A C 1
ATOM 679 O O . PHE A 1 87 ? -6.225 -0.291 19.778 1.00 89.69 87 PHE A O 1
ATOM 686 N N . ASN A 1 88 ? -6.686 1.315 21.280 1.00 79.19 88 ASN A N 1
ATOM 687 C CA . ASN A 1 88 ? -5.370 1.251 21.911 1.00 79.19 88 ASN A CA 1
ATOM 688 C C . ASN A 1 88 ? -5.202 -0.117 22.571 1.00 79.19 88 ASN A C 1
ATOM 690 O O . ASN A 1 88 ? -5.842 -0.411 23.582 1.00 79.19 88 ASN A O 1
ATOM 694 N N . THR A 1 89 ? -4.328 -0.949 22.027 1.00 71.94 89 THR A N 1
ATOM 695 C CA . THR A 1 89 ? -4.002 -2.235 22.634 1.00 71.94 89 THR A CA 1
ATOM 696 C C . THR A 1 89 ? -2.521 -2.325 22.940 1.00 71.94 89 THR A C 1
ATOM 698 O O . THR A 1 89 ? -1.686 -1.695 22.293 1.00 71.94 89 THR A O 1
ATOM 701 N N . THR A 1 90 ? -2.190 -3.090 23.976 1.00 64.69 90 THR A N 1
ATOM 702 C CA . THR A 1 90 ? -0.814 -3.477 24.275 1.00 64.69 90 THR A CA 1
ATOM 703 C C . THR A 1 90 ? -0.675 -4.986 24.102 1.00 64.69 90 THR A C 1
ATOM 705 O O . THR A 1 90 ? -1.453 -5.768 24.648 1.00 64.69 90 THR A O 1
ATOM 708 N N . GLY A 1 91 ? 0.333 -5.409 23.338 1.00 60.25 91 GLY A N 1
ATOM 709 C CA . GLY A 1 91 ? 0.650 -6.823 23.130 1.00 60.25 91 GLY A CA 1
ATOM 710 C C . GLY A 1 91 ? -0.266 -7.551 22.138 1.00 60.25 91 GLY A C 1
ATOM 711 O O . GLY A 1 91 ? -1.064 -6.946 21.431 1.00 60.25 91 GLY A O 1
ATOM 712 N N . ASN A 1 92 ? -0.125 -8.880 22.083 1.00 63.91 92 ASN A N 1
ATOM 713 C CA . ASN A 1 92 ? -0.795 -9.768 21.125 1.00 63.91 92 ASN A CA 1
ATOM 714 C C . ASN A 1 92 ? -2.295 -9.936 21.415 1.00 63.91 92 ASN A C 1
ATOM 716 O O . ASN A 1 92 ? -2.758 -11.032 21.723 1.00 63.91 92 ASN A O 1
ATOM 720 N N . THR A 1 93 ? -3.065 -8.856 21.354 1.00 72.69 93 THR A N 1
ATOM 721 C CA . THR A 1 93 ? -4.498 -8.885 21.643 1.00 72.69 93 THR A CA 1
ATOM 722 C C . THR A 1 93 ? -5.288 -9.448 20.459 1.00 72.69 93 THR A C 1
ATOM 724 O O . THR A 1 93 ? -4.960 -9.218 19.293 1.00 72.69 93 THR A O 1
ATOM 727 N N . LEU A 1 94 ? -6.317 -10.245 20.760 1.00 73.62 94 LEU A N 1
ATOM 728 C CA . LEU A 1 94 ? -7.351 -10.613 19.794 1.00 73.62 94 LEU A CA 1
ATOM 729 C C . LEU A 1 94 ? -8.492 -9.611 19.909 1.00 73.62 94 LEU A C 1
ATOM 731 O O . LEU A 1 94 ? -9.059 -9.439 20.995 1.00 73.62 94 LEU A O 1
ATOM 735 N N . ILE A 1 95 ? -8.807 -8.987 18.779 1.00 77.50 95 ILE A N 1
ATOM 736 C CA . ILE A 1 95 ? -9.988 -8.157 18.579 1.00 77.50 95 ILE A CA 1
ATOM 737 C C . ILE A 1 95 ? -10.722 -8.736 17.380 1.00 77.50 95 ILE A C 1
ATOM 739 O O . ILE A 1 95 ? -10.234 -8.689 16.254 1.00 77.50 95 ILE A O 1
ATOM 743 N N . GLU A 1 96 ? -11.896 -9.292 17.632 1.00 81.62 96 GLU A N 1
ATOM 744 C CA . GLU A 1 96 ? -12.786 -9.785 16.593 1.00 81.62 96 GLU A CA 1
ATOM 745 C C . GLU A 1 96 ? -13.895 -8.759 16.375 1.00 81.62 96 GLU A C 1
ATOM 747 O O . GLU A 1 96 ? -14.726 -8.509 17.251 1.00 81.62 96 GLU A O 1
ATOM 752 N N . LEU A 1 97 ? -13.903 -8.145 15.197 1.00 76.50 97 LEU A N 1
ATOM 753 C CA . LEU A 1 97 ? -14.911 -7.168 14.818 1.00 76.50 97 LEU A CA 1
ATOM 754 C C . LEU A 1 97 ? -16.187 -7.911 14.434 1.00 76.50 97 LEU A C 1
ATOM 756 O O . LEU A 1 97 ? -16.273 -8.532 13.375 1.00 76.50 97 LEU A O 1
ATOM 760 N N . CYS A 1 98 ? -17.149 -7.893 15.355 1.00 61.41 98 CYS A N 1
ATOM 761 C CA . CYS A 1 98 ? -18.388 -8.656 15.252 1.00 61.41 98 CYS A CA 1
ATOM 762 C C . CYS A 1 98 ? -19.530 -7.862 14.623 1.00 61.41 98 CYS A C 1
ATOM 764 O O . CYS A 1 98 ? -20.479 -8.472 14.143 1.00 61.41 98 CYS A O 1
ATOM 766 N N . SER A 1 99 ? -19.452 -6.530 14.604 1.00 62.19 99 SER A N 1
ATOM 767 C CA . SER A 1 99 ? -20.425 -5.724 13.875 1.00 62.19 99 SER A CA 1
ATOM 768 C C . SER A 1 99 ? -20.248 -5.881 12.366 1.00 62.19 99 SER A C 1
ATOM 770 O O . SER A 1 99 ? -19.121 -5.803 11.871 1.00 62.19 99 SER A O 1
ATOM 772 N N . ASP A 1 100 ? -21.364 -5.941 11.641 1.00 65.06 100 ASP A N 1
ATOM 773 C CA . ASP A 1 100 ? -21.387 -5.949 10.173 1.00 65.06 100 ASP A CA 1
ATOM 774 C C . ASP A 1 100 ? -20.697 -4.716 9.553 1.00 65.06 100 ASP A C 1
ATOM 776 O O . ASP A 1 100 ? -20.280 -4.759 8.395 1.00 65.06 100 ASP A O 1
ATOM 780 N N . SER A 1 101 ? -20.560 -3.610 10.304 1.00 76.69 101 SER A N 1
ATOM 781 C CA . SER A 1 101 ? -19.856 -2.420 9.826 1.00 76.69 101 SER A CA 1
ATOM 782 C C . SER A 1 101 ? -19.305 -1.503 10.927 1.00 76.69 101 SER A C 1
ATOM 784 O O . SER A 1 101 ? -19.985 -1.187 11.905 1.00 76.69 101 SER A O 1
ATOM 786 N N . LEU A 1 102 ? -18.098 -0.977 10.685 1.00 88.44 102 LEU A N 1
ATOM 787 C CA . LEU A 1 102 ? -17.490 0.139 11.424 1.00 88.44 102 LEU A CA 1
ATOM 788 C C . LEU A 1 102 ? -18.302 1.446 11.308 1.00 88.44 102 LEU A C 1
ATOM 790 O O . LEU A 1 102 ? -18.097 2.353 12.110 1.00 88.44 102 LEU A O 1
ATOM 794 N N . ASP A 1 103 ? -19.252 1.526 10.369 1.00 87.44 103 ASP A N 1
ATOM 795 C CA . ASP A 1 103 ? -20.149 2.677 10.172 1.00 87.44 103 ASP A CA 1
ATOM 796 C C . ASP A 1 103 ? -20.994 2.999 11.431 1.00 87.44 103 ASP A C 1
ATOM 798 O O . ASP A 1 103 ? -21.454 4.127 11.614 1.00 87.44 103 ASP A O 1
ATOM 802 N N . ASN A 1 104 ? -21.162 2.036 12.351 1.00 88.50 104 ASN A N 1
ATOM 803 C CA . ASN A 1 104 ? -21.856 2.245 13.631 1.00 88.50 104 ASN A CA 1
ATOM 804 C C . ASN A 1 104 ? -21.092 3.151 14.616 1.00 88.50 104 ASN A C 1
ATOM 806 O O . ASN A 1 104 ? -21.645 3.527 15.648 1.00 88.50 104 ASN A O 1
ATOM 810 N N . LEU A 1 105 ? -19.832 3.489 14.330 1.00 90.00 105 LEU A N 1
ATOM 811 C CA . LEU A 1 105 ? -19.030 4.423 15.127 1.00 90.00 105 LEU A CA 1
ATOM 812 C C . LEU A 1 105 ? -19.200 5.885 14.680 1.00 90.00 105 LEU A C 1
ATOM 814 O O . LEU A 1 105 ? -18.707 6.785 15.358 1.00 90.00 105 LEU A O 1
ATOM 818 N N . GLY A 1 106 ? -19.897 6.121 13.565 1.00 89.38 106 GLY A N 1
ATOM 819 C CA . GLY A 1 106 ? -20.133 7.440 12.980 1.00 89.38 106 GLY A CA 1
ATOM 820 C C . GLY A 1 106 ? -19.415 7.650 11.649 1.00 89.38 106 GLY A C 1
ATOM 821 O O . GLY A 1 106 ? -18.975 6.701 10.999 1.00 89.38 106 GLY A O 1
ATOM 822 N N . ASP A 1 107 ? -19.306 8.914 11.238 1.00 90.81 107 ASP A N 1
ATOM 823 C CA . ASP A 1 107 ? -18.700 9.322 9.965 1.00 90.81 107 ASP A CA 1
ATOM 824 C C . ASP A 1 107 ? -17.166 9.288 10.040 1.00 90.81 107 ASP A C 1
ATOM 826 O O . ASP A 1 107 ? -16.478 10.316 10.076 1.00 90.81 107 ASP A O 1
ATOM 830 N N . LEU A 1 108 ? -16.614 8.076 10.079 1.00 94.50 108 LEU A N 1
ATOM 831 C CA . LEU A 1 108 ? -15.179 7.837 10.176 1.00 94.50 108 LEU A CA 1
ATOM 832 C C . LEU A 1 108 ? -14.461 8.353 8.923 1.00 94.50 108 LEU A C 1
ATOM 834 O O . LEU A 1 108 ? -14.506 7.737 7.859 1.00 94.50 108 LEU A O 1
ATOM 838 N N . THR A 1 109 ? -13.768 9.483 9.046 1.00 97.19 109 THR A N 1
ATOM 839 C CA . THR A 1 109 ? -12.942 10.064 7.971 1.00 97.19 109 THR A CA 1
ATOM 840 C C . THR A 1 109 ? -11.453 9.815 8.185 1.00 97.19 109 THR A C 1
ATOM 842 O O . THR A 1 109 ? -10.684 9.819 7.217 1.00 97.19 109 THR A O 1
ATOM 845 N N . ILE A 1 110 ? -11.047 9.556 9.433 1.00 97.81 110 ILE A N 1
ATOM 846 C CA . ILE A 1 110 ? -9.666 9.293 9.833 1.00 97.81 110 ILE A CA 1
ATOM 847 C C . ILE A 1 110 ? -9.612 7.954 10.564 1.00 97.81 110 ILE A C 1
ATOM 849 O O . ILE A 1 110 ? -10.118 7.805 11.674 1.00 97.81 110 ILE A O 1
ATOM 853 N N . GLY A 1 111 ? -8.934 6.995 9.952 1.00 95.88 111 GLY A N 1
ATOM 854 C CA . GLY A 1 111 ? -8.602 5.708 10.542 1.00 95.88 111 GLY A CA 1
ATOM 855 C C . GLY A 1 111 ? -7.146 5.566 10.968 1.00 95.88 111 GLY A C 1
ATOM 856 O O . GLY A 1 111 ? -6.660 4.442 11.073 1.00 95.88 111 GLY A O 1
ATOM 857 N N . ASP A 1 112 ? -6.457 6.692 11.192 1.00 95.44 112 ASP A N 1
ATOM 858 C CA . ASP A 1 112 ? -5.065 6.713 11.647 1.00 95.44 112 ASP A CA 1
ATOM 859 C C . ASP A 1 112 ? -4.887 5.871 12.917 1.00 95.44 112 ASP A C 1
ATOM 861 O O . ASP A 1 112 ? -5.478 6.181 13.960 1.00 95.44 112 ASP A O 1
ATOM 865 N N . GLN A 1 113 ? -4.056 4.831 12.798 1.00 94.31 113 GLN A N 1
ATOM 866 C CA . GLN A 1 113 ? -3.698 3.881 13.854 1.00 94.31 113 GLN A CA 1
ATOM 867 C C . GLN A 1 113 ? -4.877 3.123 14.480 1.00 94.31 113 GLN A C 1
ATOM 869 O O . GLN A 1 113 ? -4.730 2.600 15.580 1.00 94.31 113 GLN A O 1
ATOM 874 N N . MET A 1 114 ? -6.030 3.039 13.802 1.00 94.06 114 MET A N 1
ATOM 875 C CA . MET A 1 114 ? -7.265 2.5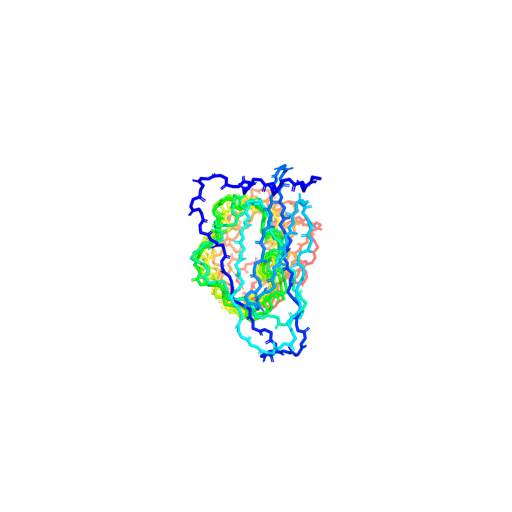09 14.397 1.00 94.06 114 MET A CA 1
ATOM 876 C C . MET A 1 114 ? -7.078 1.143 15.070 1.00 94.06 114 MET A C 1
ATOM 878 O O . MET A 1 114 ? -7.515 0.973 16.200 1.00 94.06 114 MET A O 1
ATOM 882 N N . PHE A 1 115 ? -6.409 0.209 14.400 1.00 92.69 115 PHE A N 1
ATOM 883 C CA . PHE A 1 115 ? -6.098 -1.143 14.868 1.00 92.69 115 PHE A CA 1
ATOM 884 C C . PHE A 1 115 ? -4.588 -1.398 14.901 1.00 92.69 115 PHE A C 1
ATOM 886 O O . PHE A 1 115 ? -4.149 -2.541 14.795 1.00 92.69 115 PHE A O 1
ATOM 893 N N . SER A 1 116 ? -3.772 -0.348 15.022 1.00 92.12 116 SER A N 1
ATOM 894 C CA . SER A 1 116 ? -2.320 -0.511 15.123 1.00 92.12 116 SER A CA 1
ATOM 895 C C . SER A 1 116 ? -1.987 -1.470 16.272 1.00 92.12 116 SER A C 1
ATOM 897 O O . SER A 1 116 ? -2.640 -1.440 17.314 1.00 92.12 116 SER A O 1
ATOM 899 N N . VAL A 1 117 ? -1.011 -2.352 16.052 1.00 90.62 117 VAL A N 1
ATOM 900 C CA . VAL A 1 117 ? -0.521 -3.411 16.953 1.00 90.62 117 VAL A CA 1
ATOM 901 C C . VAL A 1 117 ? -1.562 -4.433 17.429 1.00 90.62 117 VAL A C 1
ATOM 903 O O . VAL A 1 117 ? -1.268 -5.250 18.302 1.00 90.62 117 VAL A O 1
ATOM 906 N N . CYS A 1 118 ? -2.755 -4.466 16.829 1.00 88.31 118 CYS A N 1
ATOM 907 C CA . CYS A 1 118 ? -3.760 -5.489 17.108 1.00 88.31 118 CYS A CA 1
ATOM 908 C C . CYS A 1 118 ? -3.352 -6.813 16.438 1.00 88.31 118 CYS A C 1
ATOM 910 O O . CYS A 1 118 ? -3.879 -7.180 15.387 1.00 88.31 118 CYS A O 1
ATOM 912 N N . SER A 1 119 ? -2.384 -7.532 17.027 1.00 87.62 119 SER A N 1
ATOM 913 C CA . SER A 1 119 ? -1.727 -8.684 16.391 1.00 87.62 119 SER A CA 1
ATOM 914 C C . SER A 1 119 ? -2.694 -9.731 15.856 1.00 87.62 119 SER A C 1
ATOM 916 O O . SER A 1 119 ? -2.379 -10.349 14.854 1.00 87.62 119 SER A O 1
ATOM 918 N N . ASN A 1 120 ? -3.852 -9.940 16.484 1.00 86.25 120 ASN A N 1
ATOM 919 C CA . ASN A 1 120 ? -4.840 -10.916 16.029 1.00 86.25 120 ASN A CA 1
ATOM 920 C C . ASN A 1 120 ? -6.170 -10.223 15.673 1.00 86.25 120 ASN A C 1
ATOM 922 O O . ASN A 1 120 ? -7.240 -10.643 16.107 1.00 86.25 120 ASN A O 1
ATOM 926 N N . ALA A 1 121 ? -6.120 -9.101 14.951 1.00 86.94 121 ALA A N 1
ATOM 927 C CA . ALA A 1 121 ? -7.333 -8.468 14.442 1.00 86.94 121 ALA A CA 1
ATOM 928 C C . ALA A 1 121 ? -8.058 -9.404 13.456 1.00 86.94 121 ALA A C 1
ATOM 930 O O . ALA A 1 121 ? -7.471 -9.865 12.480 1.00 86.94 121 ALA A O 1
ATOM 931 N N . LEU A 1 122 ? -9.340 -9.667 13.697 1.00 88.25 122 LEU A N 1
ATOM 932 C CA . LEU A 1 122 ? -10.203 -10.434 12.801 1.00 88.25 122 LEU A CA 1
ATOM 933 C C . LEU A 1 122 ? -11.315 -9.517 12.296 1.00 88.25 122 LEU A C 1
ATOM 935 O O . LEU A 1 122 ? -12.221 -9.151 13.051 1.00 88.25 122 LEU A O 1
ATOM 939 N N . LEU A 1 123 ? -11.237 -9.137 11.021 1.00 88.06 123 LEU A N 1
ATOM 940 C CA . LEU A 1 123 ? -12.266 -8.341 10.362 1.00 88.06 123 LEU A CA 1
ATOM 941 C C . LEU A 1 123 ? -13.195 -9.272 9.575 1.00 88.06 123 LEU A C 1
ATOM 943 O O . LEU A 1 123 ? -12.797 -9.842 8.565 1.00 88.06 123 LEU A O 1
ATOM 947 N N . LYS A 1 124 ? -14.453 -9.401 10.013 1.00 84.00 124 LYS A N 1
ATOM 948 C CA . LYS A 1 124 ? -15.459 -10.208 9.295 1.00 84.00 124 LYS A CA 1
ATOM 949 C C . LYS A 1 124 ? -15.961 -9.554 8.008 1.00 84.00 124 LYS A C 1
ATOM 951 O O . LYS A 1 124 ? -16.413 -10.245 7.101 1.00 84.00 124 LYS A O 1
ATOM 956 N N . SER A 1 125 ? -15.909 -8.226 7.940 1.00 85.25 125 SER A N 1
ATOM 957 C CA . SER A 1 125 ? -16.303 -7.465 6.754 1.00 85.25 125 SER A CA 1
ATOM 958 C C . SER A 1 125 ? -15.203 -7.475 5.692 1.00 85.25 125 SER A C 1
ATOM 960 O O . SER A 1 125 ? -14.013 -7.457 5.994 1.00 85.25 125 SER A O 1
ATOM 962 N N . THR A 1 126 ? -15.601 -7.424 4.425 1.00 88.88 126 THR A N 1
ATOM 963 C CA . THR A 1 126 ? -14.681 -7.300 3.286 1.00 88.88 126 THR A CA 1
ATOM 964 C C . THR A 1 126 ? -14.413 -5.845 2.886 1.00 88.88 126 THR A C 1
ATOM 966 O O . THR A 1 126 ? -13.698 -5.591 1.912 1.00 88.88 126 THR A O 1
ATOM 969 N N . ARG A 1 127 ? -14.965 -4.871 3.629 1.00 90.31 127 ARG A N 1
ATOM 970 C CA . ARG A 1 127 ? -14.796 -3.430 3.382 1.00 90.31 127 ARG A CA 1
ATOM 971 C C . ARG A 1 127 ? -14.565 -2.624 4.657 1.00 90.31 127 ARG A C 1
ATOM 973 O O . ARG A 1 127 ? -14.979 -3.004 5.751 1.00 90.31 127 ARG A O 1
ATOM 980 N N . LEU A 1 128 ? -13.958 -1.459 4.468 1.00 93.56 128 LEU A N 1
ATOM 981 C CA . LEU A 1 128 ? -13.874 -0.378 5.450 1.00 93.56 128 LEU A CA 1
ATOM 982 C C . LEU A 1 128 ? -14.940 0.692 5.140 1.00 93.56 128 LEU A C 1
ATOM 984 O O . LEU A 1 128 ? -15.458 0.702 4.021 1.00 93.56 128 LEU A O 1
ATOM 988 N N . PRO A 1 129 ? -15.248 1.607 6.077 1.00 93.38 129 PRO A N 1
ATOM 989 C CA . PRO A 1 129 ? -16.109 2.759 5.811 1.00 93.38 129 PRO A CA 1
ATOM 990 C C . PRO A 1 129 ? -15.629 3.587 4.613 1.00 93.38 129 PRO A C 1
ATOM 992 O O . PRO A 1 129 ? -14.465 3.991 4.549 1.00 93.38 129 PRO A O 1
ATOM 995 N N . ASP A 1 130 ? -16.537 3.889 3.681 1.00 94.12 130 ASP A N 1
ATOM 996 C CA . ASP A 1 130 ? -16.203 4.593 2.428 1.00 94.12 130 ASP A CA 1
ATOM 997 C C . ASP A 1 130 ? -15.777 6.055 2.654 1.00 94.12 130 ASP A C 1
ATOM 999 O O . ASP A 1 130 ? -15.163 6.676 1.783 1.00 94.12 130 ASP A O 1
ATOM 1003 N N . SER A 1 131 ? -16.107 6.621 3.818 1.00 95.50 131 SER A N 1
ATOM 1004 C CA . SER A 1 131 ? -15.775 7.995 4.205 1.00 95.50 131 SER A CA 1
ATOM 1005 C C . SER A 1 131 ? -14.310 8.191 4.594 1.00 95.50 131 SER A C 1
ATOM 1007 O O . SER A 1 131 ? -13.860 9.337 4.677 1.00 95.50 131 SER A O 1
ATOM 1009 N N . ILE A 1 132 ? -13.556 7.112 4.823 1.00 97.69 132 ILE A N 1
ATOM 1010 C CA . ILE A 1 132 ? -12.157 7.196 5.246 1.00 97.69 132 ILE A CA 1
ATOM 1011 C C . ILE A 1 132 ? -11.307 7.815 4.134 1.00 97.69 132 ILE A C 1
ATOM 1013 O O . ILE A 1 132 ? -11.241 7.319 3.011 1.00 97.69 132 ILE A O 1
ATOM 1017 N N . THR A 1 133 ? -10.604 8.891 4.484 1.00 98.44 133 THR A N 1
ATOM 1018 C CA . THR A 1 133 ? -9.656 9.587 3.598 1.00 98.44 133 THR A CA 1
ATOM 1019 C C . THR A 1 133 ? -8.204 9.386 4.025 1.00 98.44 133 THR A C 1
ATOM 1021 O O . THR A 1 133 ? -7.302 9.437 3.189 1.00 98.44 133 THR A O 1
ATOM 1024 N N . ASN A 1 134 ? -7.971 9.104 5.308 1.00 98.69 134 ASN A N 1
ATOM 1025 C CA . ASN A 1 134 ? -6.656 8.827 5.876 1.00 98.69 134 ASN A CA 1
ATOM 1026 C C . ASN A 1 134 ? -6.711 7.528 6.691 1.00 98.69 134 ASN A C 1
ATOM 1028 O O . ASN A 1 134 ? -7.416 7.474 7.696 1.00 98.69 134 ASN A O 1
ATOM 1032 N N . ALA A 1 135 ? -5.967 6.507 6.270 1.00 98.38 135 ALA A N 1
ATOM 1033 C CA . ALA A 1 135 ? -5.849 5.211 6.942 1.00 98.38 135 ALA A CA 1
ATOM 1034 C C . ALA A 1 135 ? -4.397 4.896 7.337 1.00 98.38 135 ALA A C 1
ATOM 1036 O O . ALA A 1 135 ? -3.997 3.731 7.397 1.00 98.38 135 ALA A O 1
ATOM 1037 N N . GLN A 1 136 ? -3.597 5.936 7.582 1.00 98.50 136 GLN A N 1
ATOM 1038 C CA . GLN A 1 136 ? -2.211 5.788 8.002 1.00 98.50 136 GLN A CA 1
ATOM 1039 C C . GLN A 1 136 ? -2.099 4.820 9.190 1.00 98.50 136 GLN A C 1
ATOM 1041 O O . GLN A 1 136 ? -2.806 4.954 10.185 1.00 98.50 136 GLN A O 1
ATOM 1046 N N . LEU A 1 137 ? -1.211 3.831 9.091 1.00 97.75 137 LEU A N 1
ATOM 1047 C CA . LEU A 1 137 ? -0.942 2.849 10.149 1.00 97.75 137 LEU A CA 1
ATOM 1048 C C . LEU A 1 137 ? -2.181 2.075 10.653 1.00 97.75 137 LEU A C 1
ATOM 1050 O O . LEU A 1 137 ? -2.122 1.498 11.738 1.00 97.75 137 LEU A O 1
ATOM 1054 N N . MET A 1 138 ? -3.303 2.057 9.916 1.00 96.75 138 MET A N 1
ATOM 1055 C CA . MET A 1 138 ? -4.582 1.535 10.421 1.00 96.75 138 MET A CA 1
ATOM 1056 C C . MET A 1 138 ? -4.471 0.116 10.991 1.00 96.75 138 MET A C 1
ATOM 1058 O O . MET A 1 138 ? -5.025 -0.132 12.051 1.00 96.75 138 MET A O 1
ATOM 1062 N N . PHE A 1 139 ? -3.747 -0.780 10.325 1.00 95.56 139 PHE A N 1
ATOM 1063 C CA . PHE A 1 139 ? -3.483 -2.159 10.746 1.00 95.56 139 PHE A CA 1
ATOM 1064 C C . PHE A 1 139 ? -1.981 -2.414 10.940 1.00 95.56 139 PHE A C 1
ATOM 1066 O O . PHE A 1 139 ? -1.507 -3.533 10.798 1.00 95.56 139 PHE A O 1
ATOM 1073 N N . HIS A 1 140 ? -1.190 -1.389 11.248 1.00 95.38 140 HIS A N 1
ATOM 1074 C CA . HIS A 1 140 ? 0.258 -1.524 11.409 1.00 95.38 140 HIS A CA 1
ATOM 1075 C C . HIS A 1 140 ? 0.635 -2.605 12.440 1.00 95.38 140 HIS A C 1
ATOM 1077 O O . HIS A 1 140 ? 0.066 -2.637 13.526 1.00 95.38 140 HIS A O 1
ATOM 1083 N N . TYR A 1 141 ? 1.585 -3.488 12.117 1.00 94.06 141 TYR A N 1
ATOM 1084 C CA . TYR A 1 141 ? 2.030 -4.613 12.959 1.00 94.06 141 TYR A CA 1
ATOM 1085 C C . TYR A 1 141 ? 0.930 -5.615 13.378 1.00 94.06 141 TYR A C 1
ATOM 1087 O O . TYR A 1 141 ? 1.072 -6.320 14.382 1.00 94.06 141 TYR A O 1
ATOM 1095 N N . CYS A 1 142 ? -0.151 -5.749 12.605 1.00 92.31 142 CYS A N 1
ATOM 1096 C CA . CYS A 1 142 ? -1.179 -6.770 12.832 1.00 92.31 142 CYS A CA 1
ATOM 1097 C C . CYS A 1 142 ? -0.714 -8.162 12.355 1.00 92.31 142 CYS A C 1
ATOM 1099 O O . CYS A 1 142 ? -1.106 -8.657 11.299 1.00 92.31 142 CYS A O 1
ATOM 1101 N N . SER A 1 143 ? 0.165 -8.787 13.142 1.00 91.50 143 SER A N 1
ATOM 1102 C CA . SER A 1 143 ? 1.002 -9.920 12.712 1.00 91.50 143 SER A CA 1
ATOM 1103 C C . SER A 1 143 ? 0.238 -11.176 12.256 1.00 91.50 143 SER A C 1
ATOM 1105 O O . SER A 1 143 ? 0.656 -11.845 11.316 1.00 91.50 143 SER A O 1
ATOM 1107 N N . ASN A 1 144 ? -0.894 -11.473 12.885 1.00 90.25 144 ASN A N 1
ATOM 1108 C CA . ASN A 1 144 ? -1.752 -12.636 12.640 1.00 90.25 144 ASN A CA 1
ATOM 1109 C C . ASN A 1 144 ? -3.153 -12.226 12.161 1.00 90.25 144 ASN A C 1
ATOM 1111 O O . ASN A 1 144 ? -4.097 -12.999 12.309 1.00 90.25 144 ASN A O 1
ATOM 1115 N N . ALA A 1 145 ? -3.324 -10.998 11.666 1.00 89.12 145 ALA A N 1
ATOM 1116 C CA . ALA A 1 145 ? -4.652 -10.513 11.330 1.00 89.12 145 ALA A CA 1
ATOM 1117 C C . ALA A 1 145 ? -5.213 -11.144 10.054 1.00 89.12 145 ALA A C 1
ATOM 1119 O O . ALA A 1 145 ? -4.548 -11.217 9.018 1.00 89.12 145 ALA A O 1
ATOM 1120 N N . GLU A 1 146 ? -6.485 -11.522 10.130 1.00 90.62 146 GLU A N 1
ATOM 1121 C CA . GLU A 1 146 ? -7.287 -11.962 8.996 1.00 90.62 146 GLU A CA 1
ATOM 1122 C C . GLU A 1 146 ? -8.065 -10.757 8.465 1.00 90.62 146 GLU A C 1
ATOM 1124 O O . GLU A 1 146 ? -9.054 -10.306 9.051 1.00 90.62 146 GLU A O 1
ATOM 1129 N N . LEU A 1 147 ? -7.562 -10.202 7.361 1.00 92.00 147 LEU A N 1
ATOM 1130 C CA . LEU A 1 147 ? -8.092 -8.999 6.719 1.00 92.00 147 LEU A CA 1
ATOM 1131 C C . LEU A 1 147 ? -8.552 -9.341 5.288 1.00 92.00 147 LEU A C 1
ATOM 1133 O O . LEU A 1 147 ? -7.775 -9.170 4.340 1.00 92.00 147 LEU A O 1
ATOM 1137 N N . PRO A 1 148 ? -9.794 -9.828 5.099 1.00 91.50 148 PRO A N 1
ATOM 1138 C CA . PRO A 1 148 ? -10.321 -10.245 3.798 1.00 91.50 148 PRO A CA 1
ATOM 1139 C C . PRO A 1 148 ? -10.831 -9.044 2.978 1.00 91.50 148 PRO A C 1
ATOM 1141 O O . PRO A 1 148 ? -11.900 -9.088 2.370 1.00 91.50 148 PRO A O 1
ATOM 1144 N N . LEU A 1 149 ? -10.091 -7.931 2.983 1.00 93.56 149 LEU A N 1
ATOM 1145 C CA . LEU A 1 149 ? -10.496 -6.709 2.291 1.00 93.56 149 LEU A CA 1
ATOM 1146 C C . LEU A 1 149 ? -10.394 -6.888 0.774 1.00 93.56 149 LEU A C 1
ATOM 1148 O O . LEU A 1 149 ? -9.304 -7.077 0.238 1.00 93.56 149 LEU A O 1
ATOM 1152 N N . THR A 1 150 ? -11.526 -6.769 0.080 1.00 94.81 150 THR A N 1
ATOM 1153 C CA . THR A 1 150 ? -11.602 -6.857 -1.390 1.00 94.81 150 THR A CA 1
ATOM 1154 C C . THR A 1 150 ? -11.556 -5.483 -2.059 1.00 94.81 150 THR A C 1
ATOM 1156 O O . THR A 1 150 ? -11.352 -5.381 -3.268 1.00 94.81 150 THR A O 1
ATOM 1159 N N . LYS A 1 151 ? -11.752 -4.408 -1.285 1.00 95.50 151 LYS A N 1
ATOM 1160 C CA . LYS A 1 151 ? -11.707 -3.019 -1.749 1.00 95.50 151 LYS A CA 1
ATOM 1161 C C . LYS A 1 151 ? -11.260 -2.084 -0.620 1.00 95.50 151 LYS A C 1
ATOM 1163 O O . LYS A 1 151 ? -11.585 -2.305 0.545 1.00 95.50 151 LYS A O 1
ATOM 1168 N N . LEU A 1 152 ? -10.550 -1.015 -0.983 1.00 97.50 152 LEU A N 1
ATOM 1169 C CA . LEU A 1 152 ? -10.244 0.112 -0.097 1.00 97.50 152 LEU A CA 1
ATOM 1170 C C . LEU A 1 152 ? -11.183 1.304 -0.379 1.00 97.50 152 LEU A C 1
ATOM 1172 O O . LEU A 1 152 ? -11.689 1.409 -1.498 1.00 97.50 152 LEU A O 1
ATOM 1176 N N . PRO A 1 153 ? -11.407 2.214 0.588 1.00 97.38 153 PRO A N 1
ATOM 1177 C CA . PRO A 1 153 ? -12.277 3.379 0.408 1.00 97.38 153 PRO A CA 1
ATOM 1178 C C . PRO A 1 153 ? -11.874 4.242 -0.797 1.00 97.38 153 PRO A C 1
ATOM 1180 O O . PRO A 1 153 ? -10.711 4.620 -0.930 1.00 97.38 153 PRO A O 1
ATOM 1183 N N . ASP A 1 154 ? -12.832 4.612 -1.652 1.00 97.56 154 ASP A N 1
ATOM 1184 C CA . ASP A 1 154 ? -12.549 5.351 -2.900 1.00 97.56 154 ASP A CA 1
ATOM 1185 C C . ASP A 1 154 ? -11.947 6.745 -2.650 1.00 97.56 154 ASP A C 1
ATOM 1187 O O . ASP A 1 154 ? -11.235 7.289 -3.495 1.00 97.56 154 ASP A O 1
ATOM 1191 N N . ARG A 1 155 ? -12.225 7.330 -1.477 1.00 97.44 155 ARG A N 1
ATOM 1192 C CA . ARG A 1 155 ? -11.728 8.649 -1.059 1.00 97.44 155 ARG A CA 1
ATOM 1193 C C . ARG A 1 155 ? -10.392 8.595 -0.314 1.00 97.44 155 ARG A C 1
ATOM 1195 O O . ARG A 1 155 ? -9.917 9.639 0.136 1.00 97.44 155 ARG A O 1
ATOM 1202 N N . LEU A 1 156 ? -9.788 7.416 -0.171 1.00 98.69 156 LEU A N 1
ATOM 1203 C CA . LEU A 1 156 ? -8.511 7.252 0.512 1.00 98.69 156 LEU A CA 1
ATOM 1204 C C . LEU A 1 156 ? -7.407 8.002 -0.243 1.00 98.69 156 LEU A C 1
ATOM 1206 O O . LEU A 1 156 ? -7.111 7.695 -1.396 1.00 98.69 156 LEU A O 1
ATOM 1210 N N . THR A 1 157 ? -6.783 8.973 0.421 1.00 98.62 157 THR A N 1
ATOM 1211 C CA . THR A 1 157 ? -5.644 9.734 -0.115 1.00 98.62 157 THR A CA 1
ATOM 1212 C C . THR A 1 157 ? -4.332 9.352 0.561 1.00 98.62 157 THR A C 1
ATOM 1214 O O . THR A 1 157 ? -3.286 9.371 -0.086 1.00 98.62 157 THR A O 1
ATOM 1217 N N . ASN A 1 158 ? -4.378 8.939 1.831 1.00 98.81 158 ASN A N 1
ATOM 1218 C CA . ASN A 1 158 ? -3.206 8.519 2.594 1.00 98.81 158 ASN A CA 1
ATOM 1219 C C . ASN A 1 158 ? -3.378 7.099 3.151 1.00 98.81 158 ASN A C 1
ATOM 1221 O O . ASN A 1 158 ? -4.173 6.885 4.067 1.00 98.81 158 ASN A O 1
ATOM 1225 N N . GLY A 1 159 ? -2.619 6.149 2.603 1.00 98.56 159 GLY A N 1
ATOM 1226 C CA . GLY A 1 159 ? -2.546 4.756 3.051 1.00 98.56 159 GLY A CA 1
ATOM 1227 C C . GLY A 1 159 ? -1.185 4.392 3.648 1.00 98.56 159 GLY A C 1
ATOM 1228 O O . GLY A 1 159 ? -0.834 3.213 3.676 1.00 98.56 159 GLY A O 1
ATOM 1229 N N . SER A 1 160 ? -0.387 5.374 4.081 1.00 98.81 160 SER A N 1
ATOM 1230 C CA . SER A 1 160 ? 0.975 5.126 4.557 1.00 98.81 160 SER A CA 1
ATOM 1231 C C . SER A 1 160 ? 1.002 4.084 5.683 1.00 98.81 160 SER A C 1
ATOM 1233 O O . SER A 1 160 ? 0.303 4.184 6.691 1.00 98.81 160 SER A O 1
ATOM 1235 N N . SER A 1 161 ? 1.797 3.035 5.492 1.00 98.75 161 SER A N 1
ATOM 1236 C CA . SER A 1 161 ? 1.983 1.921 6.422 1.00 98.75 161 SER A CA 1
ATOM 1237 C C . SER A 1 161 ? 0.687 1.230 6.875 1.00 98.75 161 SER A C 1
ATOM 1239 O O . SER A 1 161 ? 0.684 0.588 7.926 1.00 98.75 161 SER A O 1
ATOM 1241 N N . MET A 1 162 ? -0.408 1.347 6.110 1.00 98.56 162 MET A N 1
ATOM 1242 C CA . MET A 1 162 ? -1.741 0.874 6.503 1.00 98.56 162 MET A CA 1
ATOM 1243 C C . MET A 1 162 ? -1.755 -0.602 6.921 1.00 98.56 162 MET A C 1
ATOM 1245 O O . MET A 1 162 ? -2.395 -0.925 7.912 1.00 98.56 162 MET A O 1
ATOM 1249 N N . PHE A 1 163 ? -1.023 -1.465 6.217 1.00 98.44 163 PHE A N 1
ATOM 1250 C CA . PHE A 1 163 ? -0.883 -2.901 6.488 1.00 98.44 163 PHE A CA 1
ATOM 1251 C C . PHE A 1 163 ? 0.581 -3.303 6.721 1.00 98.44 163 PHE A C 1
ATOM 1253 O O . PHE A 1 163 ? 0.960 -4.458 6.534 1.00 98.44 163 PHE A O 1
ATOM 1260 N N . HIS A 1 164 ? 1.442 -2.359 7.106 1.00 98.38 164 HIS A N 1
ATOM 1261 C CA . HIS A 1 164 ? 2.863 -2.650 7.276 1.00 98.38 164 HIS A CA 1
ATOM 1262 C C . HIS A 1 164 ? 3.084 -3.723 8.354 1.00 98.38 164 HIS A C 1
ATOM 1264 O O . HIS A 1 164 ? 2.602 -3.581 9.477 1.00 98.38 164 HIS A O 1
ATOM 1270 N N . THR A 1 165 ? 3.839 -4.769 8.017 1.00 97.25 165 THR A N 1
ATOM 1271 C CA . THR A 1 165 ? 4.094 -5.959 8.840 1.00 97.25 165 THR A CA 1
ATOM 1272 C C . THR A 1 165 ? 2.799 -6.689 9.244 1.00 97.25 165 THR A C 1
ATOM 1274 O O . THR A 1 165 ? 2.571 -7.006 10.409 1.00 97.25 165 THR A O 1
ATOM 1277 N N . CYS A 1 166 ? 1.950 -6.988 8.252 1.00 96.62 166 CYS A N 1
ATOM 1278 C CA . CYS A 1 166 ? 0.783 -7.879 8.376 1.00 96.62 166 CYS A CA 1
ATOM 1279 C C . CYS A 1 166 ? 0.975 -9.165 7.548 1.00 96.62 166 CYS A C 1
ATOM 1281 O O . CYS A 1 166 ? 0.307 -9.348 6.528 1.00 96.62 166 CYS A O 1
ATOM 1283 N N . PRO A 1 167 ? 1.899 -10.067 7.923 1.00 96.81 167 PRO A N 1
ATOM 1284 C CA . PRO A 1 167 ? 2.289 -11.196 7.083 1.00 96.81 167 PRO A CA 1
ATOM 1285 C C . PRO A 1 167 ? 1.154 -12.180 6.783 1.00 96.81 167 PRO A C 1
ATOM 1287 O O . PRO A 1 167 ? 1.240 -12.861 5.767 1.00 96.81 167 PRO A O 1
ATOM 1290 N N . MET A 1 168 ? 0.104 -12.230 7.611 1.00 94.62 168 MET A N 1
ATOM 1291 C CA . MET A 1 168 ? -1.048 -13.128 7.443 1.00 94.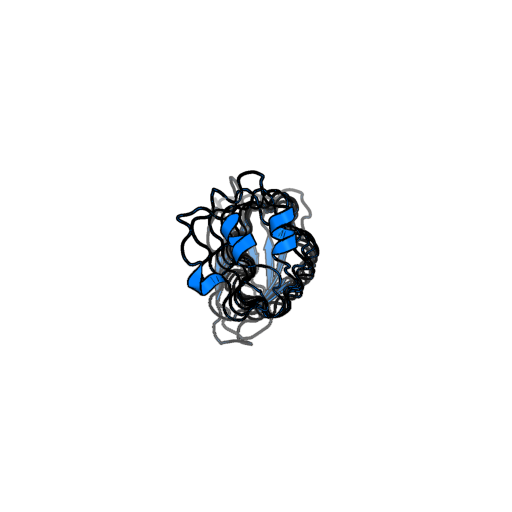62 168 MET A CA 1
ATOM 1292 C C . MET A 1 168 ? -2.244 -12.511 6.697 1.00 94.62 168 MET A C 1
ATOM 1294 O O . MET A 1 168 ? -3.208 -13.221 6.413 1.00 94.62 168 MET A O 1
ATOM 1298 N N . ALA A 1 169 ? -2.197 -11.222 6.345 1.00 94.31 169 ALA A N 1
ATOM 1299 C CA . ALA A 1 169 ? -3.312 -10.558 5.675 1.00 94.31 169 ALA A CA 1
ATOM 1300 C C . ALA A 1 169 ? -3.521 -11.101 4.245 1.00 94.31 169 ALA A C 1
ATOM 1302 O O . ALA A 1 169 ? -2.562 -11.253 3.493 1.00 94.31 169 ALA A O 1
ATOM 1303 N N . GLN A 1 170 ? -4.775 -11.376 3.858 1.00 90.94 170 GLN A N 1
ATOM 1304 C CA . GLN A 1 170 ? -5.115 -11.972 2.553 1.00 90.94 170 GLN A CA 1
ATOM 1305 C C . GLN A 1 170 ? -5.225 -10.922 1.434 1.00 90.94 170 GLN A C 1
ATOM 1307 O O . GLN A 1 170 ? -4.761 -11.163 0.323 1.00 90.94 170 GLN A O 1
ATOM 1312 N N . LEU A 1 171 ? -5.822 -9.758 1.731 1.00 96.12 171 LEU A N 1
ATOM 1313 C CA . LEU A 1 171 ? -5.930 -8.572 0.860 1.00 96.12 171 LEU A CA 1
ATOM 1314 C C . LEU A 1 171 ? -6.078 -8.887 -0.651 1.00 96.12 171 LEU A C 1
ATOM 1316 O O . LEU A 1 171 ? -5.203 -8.512 -1.440 1.00 96.12 171 LEU A O 1
ATOM 1320 N N . PRO A 1 172 ? -7.170 -9.549 -1.092 1.00 96.56 172 PRO A N 1
ATOM 1321 C CA . PRO A 1 172 ? -7.447 -9.837 -2.506 1.00 96.56 172 PRO A CA 1
ATOM 1322 C C . PRO A 1 172 ? -7.878 -8.577 -3.289 1.00 96.56 172 PRO A C 1
ATOM 1324 O O . PRO A 1 172 ? -8.911 -8.543 -3.958 1.00 96.56 172 PRO A O 1
ATOM 1327 N N . LEU A 1 173 ? -7.090 -7.508 -3.187 1.00 98.06 173 LEU A N 1
ATOM 1328 C CA . LEU A 1 173 ? -7.322 -6.228 -3.842 1.00 98.06 173 LEU A CA 1
ATOM 1329 C C . LEU A 1 173 ? -6.929 -6.317 -5.320 1.00 98.06 173 LEU A C 1
ATOM 1331 O O . LEU A 1 173 ? -5.804 -6.689 -5.651 1.00 98.06 173 LEU A O 1
ATOM 1335 N N . THR A 1 174 ? -7.830 -5.906 -6.213 1.00 98.00 174 THR A N 1
ATOM 1336 C CA . THR A 1 174 ? -7.562 -5.850 -7.663 1.00 98.00 174 THR A CA 1
ATOM 1337 C C . THR A 1 174 ? -7.181 -4.452 -8.152 1.00 98.00 174 THR A C 1
ATOM 1339 O O . THR A 1 174 ? -6.587 -4.310 -9.220 1.00 98.00 174 THR A O 1
ATOM 1342 N N . LYS A 1 175 ? -7.521 -3.399 -7.398 1.00 98.31 175 LYS A N 1
ATOM 1343 C CA . LYS A 1 175 ? -7.168 -2.000 -7.688 1.00 98.31 175 LYS A CA 1
ATOM 1344 C C . LYS A 1 175 ? -6.981 -1.218 -6.390 1.00 98.31 175 LYS A C 1
ATOM 1346 O O . LYS A 1 175 ? -7.648 -1.511 -5.397 1.00 98.31 175 LYS A O 1
ATOM 1351 N N . LEU A 1 176 ? -6.127 -0.198 -6.425 1.00 98.50 176 LEU A N 1
ATOM 1352 C CA . LEU A 1 176 ? -6.060 0.828 -5.382 1.00 98.50 176 LEU A CA 1
ATOM 1353 C C . LEU A 1 176 ? -6.873 2.078 -5.774 1.00 98.50 176 LEU A C 1
ATOM 1355 O O . LEU A 1 176 ? -7.108 2.289 -6.966 1.00 98.50 176 LEU A O 1
ATOM 1359 N N . PRO A 1 177 ? -7.310 2.904 -4.803 1.00 98.19 177 PRO A N 1
ATOM 1360 C CA . PRO A 1 177 ? -8.098 4.106 -5.073 1.00 98.19 177 PRO A CA 1
ATOM 1361 C C . PRO A 1 177 ? -7.341 5.140 -5.914 1.00 98.19 177 PRO A C 1
ATOM 1363 O O . PRO A 1 177 ? -6.187 5.456 -5.633 1.00 98.19 177 PRO A O 1
ATOM 1366 N N . ASP A 1 178 ? -8.015 5.752 -6.893 1.00 97.94 178 ASP A N 1
ATOM 1367 C CA . ASP A 1 178 ? -7.408 6.768 -7.771 1.00 97.94 178 ASP A CA 1
ATOM 1368 C C . ASP A 1 178 ? -6.942 8.025 -7.025 1.00 97.94 178 ASP A C 1
ATOM 1370 O O . ASP A 1 178 ? -6.060 8.743 -7.501 1.00 97.94 178 ASP A O 1
ATOM 1374 N N . GLY A 1 179 ? -7.544 8.300 -5.864 1.00 98.00 179 GLY A N 1
ATOM 1375 C CA . GLY A 1 179 ? -7.200 9.415 -4.987 1.00 98.00 179 GLY A CA 1
ATOM 1376 C C . GLY A 1 179 ? -5.936 9.209 -4.150 1.00 98.00 179 GLY A C 1
ATOM 1377 O O . GLY A 1 179 ? -5.460 10.186 -3.572 1.00 98.00 179 GLY A O 1
ATOM 1378 N N . LEU A 1 180 ? -5.396 7.988 -4.081 1.00 98.75 180 LEU A N 1
ATOM 1379 C CA . LEU A 1 180 ? -4.259 7.649 -3.230 1.00 98.75 180 LEU A CA 1
ATOM 1380 C C . LEU A 1 180 ? -3.012 8.412 -3.689 1.00 98.75 180 LEU A C 1
ATOM 1382 O O . LEU A 1 180 ? -2.564 8.235 -4.815 1.00 98.75 180 LEU A O 1
ATOM 1386 N N . THR A 1 181 ? -2.441 9.254 -2.826 1.00 98.56 181 THR A N 1
ATOM 1387 C CA . THR A 1 181 ? -1.225 10.032 -3.124 1.00 98.56 181 THR A CA 1
ATOM 1388 C C . THR A 1 181 ? 0.005 9.501 -2.399 1.00 98.56 181 THR A C 1
ATOM 1390 O O . THR A 1 181 ? 1.116 9.622 -2.929 1.00 98.56 181 THR A O 1
ATOM 1393 N N . ASN A 1 182 ? -0.197 8.900 -1.221 1.00 98.75 182 ASN A N 1
ATOM 1394 C CA . ASN A 1 182 ? 0.849 8.372 -0.352 1.00 98.75 182 ASN A CA 1
ATOM 1395 C C . ASN A 1 182 ? 0.591 6.896 -0.004 1.00 98.75 182 ASN A C 1
ATOM 1397 O O . ASN A 1 182 ? -0.324 6.577 0.759 1.00 98.75 182 ASN A O 1
ATOM 1401 N N . GLY A 1 183 ? 1.423 6.016 -0.563 1.00 98.56 183 GLY A N 1
ATOM 1402 C CA . GLY A 1 183 ? 1.457 4.576 -0.311 1.00 98.56 183 GLY A CA 1
ATOM 1403 C C . GLY A 1 183 ? 2.733 4.113 0.397 1.00 98.56 183 GLY A C 1
ATOM 1404 O O . GLY A 1 183 ? 3.049 2.926 0.341 1.00 98.56 183 GLY A O 1
ATOM 1405 N N . TYR A 1 184 ? 3.483 5.018 1.043 1.00 98.81 184 TYR A N 1
ATOM 1406 C CA . TYR A 1 184 ? 4.717 4.691 1.770 1.00 98.81 184 TYR A CA 1
ATOM 1407 C C . TYR A 1 184 ? 4.522 3.459 2.664 1.00 98.81 184 TYR A C 1
ATOM 1409 O O . TYR A 1 184 ? 3.661 3.487 3.537 1.00 98.81 184 TYR A O 1
ATOM 1417 N N . ASN A 1 185 ? 5.293 2.384 2.461 1.00 98.75 185 ASN A N 1
ATOM 1418 C CA . ASN A 1 185 ? 5.213 1.129 3.231 1.00 98.75 185 ASN A CA 1
ATOM 1419 C C . ASN A 1 185 ? 3.823 0.457 3.319 1.00 98.75 185 ASN A C 1
ATOM 1421 O O . ASN A 1 185 ? 3.641 -0.426 4.157 1.00 98.75 185 ASN A O 1
ATOM 1425 N N . MET A 1 186 ? 2.840 0.840 2.496 1.00 98.81 186 MET A N 1
ATOM 1426 C CA . MET A 1 186 ? 1.426 0.491 2.703 1.00 98.81 186 MET A CA 1
ATOM 1427 C C . MET A 1 186 ? 1.169 -1.006 2.922 1.00 98.81 186 MET A C 1
ATOM 1429 O O . MET A 1 186 ? 0.396 -1.351 3.810 1.00 98.81 186 MET A O 1
ATOM 1433 N N . PHE A 1 187 ? 1.833 -1.874 2.160 1.00 98.81 187 PHE A N 1
ATOM 1434 C CA . PHE A 1 187 ? 1.718 -3.333 2.232 1.00 98.81 187 PHE A CA 1
ATOM 1435 C C . PHE A 1 187 ? 3.026 -4.017 2.640 1.00 98.81 187 PHE A C 1
ATOM 1437 O O . PHE A 1 187 ? 3.092 -5.240 2.676 1.00 98.81 187 PHE A O 1
ATOM 1444 N N . SER A 1 188 ? 4.077 -3.261 2.957 1.00 98.81 188 SER A N 1
ATOM 1445 C CA . SER A 1 188 ? 5.398 -3.814 3.270 1.00 98.81 188 SER A CA 1
ATOM 1446 C C . SER A 1 188 ? 5.314 -4.900 4.350 1.00 98.81 188 SER A C 1
ATOM 1448 O O . SER A 1 188 ? 4.715 -4.690 5.401 1.00 98.81 188 SER A O 1
ATOM 1450 N N . GLY A 1 189 ? 5.859 -6.085 4.078 1.00 98.44 189 GLY A N 1
ATOM 1451 C CA . GLY A 1 189 ? 5.808 -7.256 4.954 1.00 98.44 189 GLY A CA 1
ATOM 1452 C C . GLY A 1 189 ? 4.523 -8.094 4.879 1.00 98.44 189 GLY A C 1
ATOM 1453 O O . GLY A 1 189 ? 4.406 -9.053 5.643 1.00 98.44 189 GLY A O 1
ATOM 1454 N N . CYS A 1 190 ? 3.578 -7.798 3.978 1.00 98.25 190 CYS A N 1
ATOM 1455 C CA . CYS A 1 190 ? 2.377 -8.615 3.745 1.00 98.25 190 CYS A CA 1
ATOM 1456 C C . CYS A 1 190 ? 2.698 -9.886 2.939 1.00 98.25 190 CYS A C 1
ATOM 1458 O O . CYS A 1 190 ? 2.352 -10.010 1.766 1.00 98.25 190 CYS A O 1
ATOM 1460 N N . LYS A 1 191 ? 3.388 -10.843 3.565 1.00 97.44 191 LYS A N 1
ATOM 1461 C CA . LYS A 1 191 ? 3.912 -12.049 2.901 1.00 97.44 191 LYS A CA 1
ATOM 1462 C C . LYS A 1 191 ? 2.839 -12.924 2.244 1.00 97.44 191 LYS A C 1
ATOM 1464 O O . LYS A 1 191 ? 3.101 -13.439 1.161 1.00 97.44 191 LYS A O 1
ATOM 1469 N N . ASN A 1 192 ? 1.659 -13.063 2.858 1.00 95.06 192 ASN A N 1
ATOM 1470 C CA . ASN A 1 192 ? 0.564 -13.893 2.338 1.00 95.06 192 ASN A CA 1
ATOM 1471 C C . ASN A 1 192 ? -0.409 -13.161 1.406 1.00 95.06 192 ASN A C 1
ATOM 1473 O O . ASN A 1 192 ? -1.255 -13.820 0.804 1.00 95.06 192 ASN A O 1
ATOM 1477 N N . ALA A 1 193 ? -0.309 -11.838 1.270 1.00 96.94 193 ALA A N 1
ATOM 1478 C CA . ALA A 1 193 ? -1.258 -11.076 0.471 1.00 96.94 193 ALA A CA 1
ATOM 1479 C C . ALA A 1 193 ? -1.032 -11.324 -1.029 1.00 96.94 193 ALA A C 1
ATOM 1481 O O . ALA A 1 193 ? 0.055 -11.068 -1.549 1.00 96.94 193 ALA A O 1
ATOM 1482 N N . GLU A 1 194 ? -2.061 -11.798 -1.739 1.00 96.31 194 GLU A N 1
ATOM 1483 C CA . GLU A 1 194 ? -1.944 -12.114 -3.171 1.00 96.31 194 GLU A CA 1
ATOM 1484 C C . GLU A 1 194 ? -1.882 -10.866 -4.055 1.00 96.31 194 GLU A C 1
ATOM 1486 O O . GLU A 1 194 ? -1.289 -10.917 -5.132 1.00 96.31 194 GLU A O 1
ATOM 1491 N N . LEU A 1 195 ? -2.509 -9.763 -3.624 1.00 98.12 195 LEU A N 1
ATOM 1492 C CA . LEU A 1 195 ? -2.513 -8.455 -4.295 1.00 98.12 195 LEU A CA 1
ATOM 1493 C C . LEU A 1 195 ? -2.512 -8.563 -5.838 1.00 98.12 195 LEU A C 1
ATOM 1495 O O . LEU A 1 195 ? -1.540 -8.150 -6.485 1.00 98.12 195 LEU A O 1
ATOM 1499 N N . PRO A 1 196 ? -3.566 -9.124 -6.467 1.00 98.44 196 PRO A N 1
ATOM 1500 C CA . PRO A 1 196 ? -3.700 -9.192 -7.925 1.00 98.44 196 PRO A CA 1
ATOM 1501 C C . PRO A 1 196 ? -4.029 -7.811 -8.529 1.00 98.44 196 PRO A C 1
ATOM 1503 O O . PRO A 1 196 ? -4.964 -7.656 -9.315 1.00 98.44 196 PRO A O 1
ATOM 1506 N N . LEU A 1 197 ? -3.265 -6.788 -8.139 1.00 98.69 197 LEU A N 1
ATOM 1507 C CA . LEU A 1 197 ? -3.460 -5.400 -8.522 1.00 98.69 197 LEU A CA 1
ATOM 1508 C C . LEU A 1 197 ? -3.130 -5.204 -10.001 1.00 98.69 197 LEU A C 1
ATOM 1510 O O . LEU A 1 197 ? -1.996 -5.416 -10.426 1.00 98.69 197 LEU A O 1
ATOM 1514 N N . ILE A 1 198 ? -4.117 -4.728 -10.757 1.00 98.25 198 ILE A N 1
ATOM 1515 C CA . ILE A 1 198 ? -3.959 -4.289 -12.153 1.00 98.25 198 ILE A CA 1
ATOM 1516 C C . ILE A 1 198 ? -3.819 -2.763 -12.275 1.00 98.25 198 ILE A C 1
ATOM 1518 O O . ILE A 1 198 ? -3.562 -2.246 -13.356 1.00 98.25 198 ILE A O 1
ATOM 1522 N N . SER A 1 199 ? -4.016 -2.022 -11.179 1.00 97.50 199 SER A N 1
ATOM 1523 C CA . SER A 1 199 ? -3.803 -0.572 -11.111 1.00 97.50 199 SER A CA 1
ATOM 1524 C C . SER A 1 199 ? -3.505 -0.123 -9.680 1.00 97.50 199 SER A C 1
ATOM 1526 O O . SER A 1 199 ? -4.092 -0.638 -8.724 1.00 97.50 199 SER A O 1
ATOM 1528 N N . LEU A 1 200 ? -2.615 0.866 -9.549 1.00 98.19 200 LEU A N 1
ATOM 1529 C CA . LEU A 1 200 ? -2.190 1.468 -8.280 1.00 98.19 200 LEU A CA 1
ATOM 1530 C C . LEU A 1 200 ? -2.838 2.834 -7.991 1.00 98.19 200 LEU A C 1
ATOM 1532 O O . LEU A 1 200 ? -2.509 3.460 -6.986 1.00 98.19 200 LEU A O 1
ATOM 15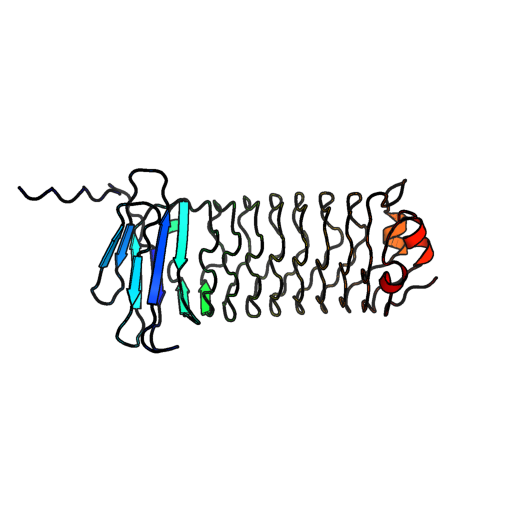36 N N . GLY A 1 201 ? -3.756 3.279 -8.853 1.00 95.88 201 GLY A N 1
ATOM 1537 C CA . GLY A 1 201 ? -4.408 4.583 -8.753 1.00 95.88 201 GLY A CA 1
ATOM 1538 C C . GLY A 1 201 ? -3.604 5.712 -9.405 1.00 95.88 201 GLY A C 1
ATOM 1539 O O . GLY A 1 201 ? -2.375 5.718 -9.414 1.00 95.88 201 GLY A O 1
ATOM 1540 N N . ASN A 1 202 ? -4.308 6.689 -9.974 1.00 96.44 202 ASN A N 1
ATOM 1541 C CA . ASN A 1 202 ? -3.702 7.688 -10.863 1.00 96.44 202 ASN A CA 1
ATOM 1542 C C . ASN A 1 202 ? -2.891 8.794 -10.168 1.00 96.44 202 ASN A C 1
ATOM 1544 O O . ASN A 1 202 ? -2.126 9.480 -10.843 1.00 96.44 202 ASN A O 1
ATOM 1548 N N . LYS A 1 203 ? -3.080 9.017 -8.860 1.00 98.31 203 LYS A N 1
ATOM 1549 C CA . LYS A 1 203 ? -2.443 10.125 -8.121 1.00 98.31 203 LYS A CA 1
ATOM 1550 C C . LYS A 1 203 ? -1.279 9.704 -7.222 1.00 98.31 203 LYS A C 1
ATOM 1552 O O . LYS A 1 203 ? -0.711 10.560 -6.536 1.00 98.31 203 LYS A O 1
ATOM 1557 N N . LEU A 1 204 ? -0.909 8.423 -7.220 1.00 98.56 204 LEU A N 1
ATOM 1558 C CA . LEU A 1 204 ? 0.130 7.897 -6.339 1.00 98.56 204 LEU A CA 1
ATOM 1559 C C . LEU A 1 204 ? 1.478 8.537 -6.681 1.00 98.56 204 LEU A C 1
ATOM 1561 O O . LEU A 1 204 ? 1.954 8.433 -7.811 1.00 98.56 204 LEU A O 1
ATOM 1565 N N . SER A 1 205 ? 2.079 9.228 -5.712 1.00 97.56 205 SER A N 1
ATOM 1566 C CA . SER A 1 205 ? 3.306 10.015 -5.919 1.00 97.56 205 SER A CA 1
ATOM 1567 C C . SER A 1 205 ? 4.483 9.550 -5.060 1.00 97.56 205 SER A C 1
ATOM 1569 O O . SER A 1 205 ? 5.632 9.631 -5.501 1.00 97.56 205 SER A O 1
ATOM 1571 N N . GLU A 1 206 ? 4.183 9.015 -3.877 1.00 98.12 206 GLU A N 1
ATOM 1572 C CA . GLU A 1 206 ? 5.128 8.441 -2.921 1.00 98.12 206 GLU A CA 1
ATOM 1573 C C . GLU A 1 206 ? 4.761 6.971 -2.688 1.00 98.12 206 GLU A C 1
ATOM 1575 O O . GLU A 1 206 ? 3.674 6.677 -2.184 1.00 98.12 206 GLU A O 1
ATOM 1580 N N . ALA A 1 207 ? 5.643 6.054 -3.087 1.00 98.31 207 ALA A N 1
ATOM 1581 C CA . ALA A 1 207 ? 5.441 4.609 -2.968 1.00 98.31 207 ALA A CA 1
ATOM 1582 C C . ALA A 1 207 ? 6.692 3.881 -2.456 1.00 98.31 207 ALA A C 1
ATOM 1584 O O . ALA A 1 207 ? 6.859 2.677 -2.681 1.00 98.31 207 ALA A O 1
ATOM 1585 N N . LYS A 1 208 ? 7.580 4.596 -1.756 1.00 98.75 208 LYS A N 1
ATOM 1586 C CA . LYS A 1 208 ? 8.761 4.003 -1.138 1.00 98.75 208 LYS A CA 1
ATOM 1587 C C . LYS A 1 208 ? 8.370 2.811 -0.252 1.00 98.75 208 LYS A C 1
ATOM 1589 O O . LYS A 1 208 ? 7.493 2.913 0.610 1.00 98.75 208 LYS A O 1
ATOM 1594 N N . TRP A 1 209 ? 9.006 1.671 -0.517 1.00 98.88 209 TRP A N 1
ATOM 1595 C CA . TRP A 1 209 ? 8.783 0.366 0.112 1.00 98.88 209 TRP A CA 1
ATOM 1596 C C . TRP A 1 209 ? 7.339 -0.157 0.068 1.00 98.88 209 TRP A C 1
ATOM 1598 O O . TRP A 1 209 ? 7.003 -1.045 0.841 1.00 98.88 209 TRP A O 1
ATOM 1608 N N . MET A 1 210 ? 6.458 0.364 -0.793 1.00 98.88 210 MET A N 1
ATOM 1609 C CA . MET A 1 210 ? 5.011 0.100 -0.727 1.00 98.88 210 MET A CA 1
ATOM 1610 C C . MET A 1 210 ? 4.637 -1.388 -0.644 1.00 98.88 210 MET A C 1
ATOM 1612 O O . MET A 1 210 ? 3.762 -1.734 0.144 1.00 98.88 210 MET A O 1
ATOM 1616 N N . PHE A 1 211 ? 5.314 -2.253 -1.399 1.00 98.88 211 PHE A N 1
ATOM 1617 C CA . PHE A 1 211 ? 5.102 -3.703 -1.440 1.00 98.88 211 PHE A CA 1
ATOM 1618 C C . PHE A 1 211 ? 6.313 -4.498 -0.937 1.00 98.88 211 PHE A C 1
ATOM 1620 O O . PHE A 1 211 ? 6.388 -5.704 -1.150 1.00 98.88 211 PHE A O 1
ATOM 1627 N N . ALA A 1 212 ? 7.272 -3.862 -0.264 1.00 98.88 212 ALA A N 1
ATOM 1628 C CA . ALA A 1 212 ? 8.515 -4.523 0.119 1.00 98.88 212 ALA A CA 1
ATOM 1629 C C . ALA A 1 212 ? 8.267 -5.819 0.919 1.00 98.88 212 ALA A C 1
ATOM 1631 O O . ALA A 1 212 ? 7.533 -5.820 1.902 1.00 98.88 212 ALA A O 1
ATOM 1632 N N . GLY A 1 213 ? 8.847 -6.943 0.502 1.00 98.62 213 GLY A N 1
ATOM 1633 C CA . GLY A 1 213 ? 8.692 -8.247 1.146 1.00 98.62 213 GLY A CA 1
ATOM 1634 C C . GLY A 1 213 ? 7.322 -8.915 0.967 1.00 98.62 213 GLY A C 1
ATOM 1635 O O . GLY A 1 213 ? 7.040 -9.885 1.672 1.00 98.62 213 GLY A O 1
ATOM 1636 N N . CYS A 1 214 ? 6.468 -8.440 0.051 1.00 98.62 214 CYS A N 1
ATOM 1637 C CA . CYS A 1 214 ? 5.219 -9.121 -0.309 1.00 98.62 214 CYS A CA 1
ATOM 1638 C C . CYS A 1 214 ? 5.500 -10.309 -1.244 1.00 98.62 214 CYS A C 1
ATOM 1640 O O . CYS A 1 214 ? 5.244 -10.254 -2.445 1.00 98.62 214 CYS A O 1
ATOM 1642 N N . SER A 1 215 ? 6.059 -11.392 -0.704 1.00 97.94 215 SER A N 1
ATOM 1643 C CA . SER A 1 215 ? 6.557 -12.527 -1.495 1.00 97.94 215 SER A CA 1
ATOM 1644 C C . SER A 1 215 ? 5.494 -13.229 -2.349 1.00 97.94 215 SER A C 1
ATOM 1646 O O . SER A 1 215 ? 5.843 -13.737 -3.413 1.00 97.94 215 SER A O 1
ATOM 1648 N N . ASN A 1 216 ? 4.220 -13.228 -1.932 1.00 97.81 216 ASN A N 1
ATOM 1649 C CA . ASN A 1 216 ? 3.113 -13.833 -2.688 1.00 97.81 216 ASN A CA 1
ATOM 1650 C C . ASN A 1 216 ? 2.378 -12.858 -3.624 1.00 97.81 216 ASN A C 1
ATOM 1652 O O . ASN A 1 216 ? 1.525 -13.306 -4.395 1.00 97.81 216 ASN A O 1
ATOM 1656 N N . ALA A 1 217 ? 2.705 -11.561 -3.597 1.00 98.62 217 ALA A N 1
ATOM 1657 C CA . ALA A 1 217 ? 1.998 -10.560 -4.388 1.00 98.62 217 ALA A CA 1
ATOM 1658 C C . ALA A 1 217 ? 2.187 -10.801 -5.893 1.00 98.62 217 ALA A C 1
ATOM 1660 O O . ALA A 1 217 ? 3.313 -10.929 -6.370 1.00 98.62 217 ALA A O 1
ATOM 1661 N N . ARG A 1 218 ? 1.081 -10.846 -6.645 1.00 98.50 218 ARG A N 1
ATOM 1662 C CA . ARG A 1 218 ? 1.066 -11.142 -8.086 1.00 98.50 218 ARG A CA 1
ATOM 1663 C C . ARG A 1 218 ? 1.355 -9.921 -8.946 1.00 98.50 218 ARG A C 1
ATOM 1665 O O . ARG A 1 218 ? 2.100 -10.035 -9.910 1.00 98.50 218 ARG A O 1
ATOM 1672 N N . LEU A 1 219 ? 0.752 -8.775 -8.623 1.00 98.62 219 LEU A N 1
ATOM 1673 C CA . LEU A 1 219 ? 1.008 -7.475 -9.264 1.00 98.62 219 LEU A CA 1
ATOM 1674 C C . LEU A 1 219 ? 1.168 -7.540 -10.808 1.00 98.62 219 LEU A C 1
ATOM 1676 O O . LEU A 1 219 ? 2.240 -7.205 -11.325 1.00 98.62 219 LEU A O 1
ATOM 1680 N N . PRO A 1 220 ? 0.137 -7.972 -11.568 1.00 98.56 220 PRO A N 1
ATOM 1681 C CA . PRO A 1 220 ? 0.129 -7.971 -13.039 1.00 98.56 220 PRO A CA 1
ATOM 1682 C C . PRO A 1 220 ? 0.027 -6.547 -13.626 1.00 98.56 220 PRO A C 1
ATOM 1684 O O . PRO A 1 220 ? -0.881 -6.226 -14.392 1.00 98.56 220 PRO A O 1
ATOM 1687 N N . LEU A 1 221 ? 0.941 -5.662 -13.232 1.00 98.56 221 LEU A N 1
ATOM 1688 C CA . LEU A 1 221 ? 0.965 -4.262 -13.637 1.00 98.56 221 LEU A CA 1
ATOM 1689 C C . LEU A 1 221 ? 1.686 -4.115 -14.976 1.00 98.56 221 LEU A C 1
ATOM 1691 O O . LEU A 1 221 ? 2.863 -4.449 -15.087 1.00 98.56 221 LEU A O 1
ATOM 1695 N N . THR A 1 222 ? 0.999 -3.551 -15.968 1.00 97.94 222 THR A N 1
ATOM 1696 C CA . THR A 1 222 ? 1.597 -3.180 -17.262 1.00 97.94 222 THR A CA 1
ATOM 1697 C C . THR A 1 222 ? 2.163 -1.760 -17.266 1.00 97.94 222 THR A C 1
ATOM 1699 O O . THR A 1 222 ? 2.956 -1.400 -18.130 1.00 97.94 222 THR A O 1
ATOM 1702 N N . SER A 1 223 ? 1.761 -0.933 -16.301 1.00 96.56 223 SER A N 1
ATOM 1703 C CA . SER A 1 223 ? 2.211 0.450 -16.150 1.00 96.56 223 SER A CA 1
ATOM 1704 C C . SER A 1 223 ? 2.138 0.893 -14.695 1.00 96.56 223 SER A C 1
ATOM 1706 O O . SER A 1 223 ? 1.327 0.384 -13.920 1.00 96.56 223 SER A O 1
ATOM 1708 N N . LEU A 1 224 ? 2.937 1.900 -14.349 1.00 98.06 224 LEU A N 1
ATOM 1709 C CA . LEU A 1 224 ? 2.898 2.574 -13.053 1.00 98.06 224 LEU A CA 1
ATOM 1710 C C . LEU A 1 224 ? 2.270 3.973 -13.186 1.00 98.06 224 LEU A C 1
ATOM 1712 O O . LEU A 1 224 ? 2.271 4.532 -14.286 1.00 98.06 224 LEU A O 1
ATOM 1716 N N . PRO A 1 225 ? 1.746 4.561 -12.095 1.00 97.62 225 PRO A N 1
ATOM 1717 C CA . PRO A 1 225 ? 1.144 5.894 -12.129 1.00 97.62 225 PRO A CA 1
ATOM 1718 C C . PRO A 1 225 ? 2.133 6.956 -12.623 1.00 97.62 225 PRO A C 1
ATOM 1720 O O . PRO A 1 225 ? 3.264 7.029 -12.146 1.00 97.62 225 PRO A O 1
ATOM 1723 N N . SER A 1 226 ? 1.707 7.821 -13.547 1.00 96.81 226 SER A N 1
ATOM 1724 C CA . SER A 1 226 ? 2.568 8.876 -14.109 1.00 96.81 226 SER A CA 1
ATOM 1725 C C . SER A 1 226 ? 2.980 9.937 -13.080 1.00 96.81 226 SER A C 1
ATOM 1727 O O . SER A 1 226 ? 3.994 10.610 -13.258 1.00 96.81 226 SER A O 1
ATOM 1729 N N . SER A 1 227 ? 2.222 10.068 -11.987 1.00 97.62 227 SER A N 1
ATOM 1730 C CA . SER A 1 227 ? 2.530 10.940 -10.849 1.00 97.62 227 SER A CA 1
ATOM 1731 C C . SER A 1 227 ? 3.638 10.414 -9.934 1.00 97.62 227 SER A C 1
ATOM 1733 O O . SER A 1 227 ? 4.072 11.156 -9.049 1.00 97.62 227 SER A O 1
ATOM 1735 N N . LEU A 1 228 ? 4.071 9.160 -10.101 1.00 98.38 228 LEU A N 1
ATOM 1736 C CA . LEU A 1 228 ? 5.025 8.506 -9.212 1.00 98.38 228 LEU A CA 1
ATOM 1737 C C . LEU A 1 228 ? 6.413 9.151 -9.325 1.00 98.38 228 LEU A C 1
ATOM 1739 O O . LEU A 1 228 ? 7.005 9.190 -10.403 1.00 98.38 228 LEU A O 1
ATOM 1743 N N . LYS A 1 229 ? 6.934 9.651 -8.198 1.00 97.06 229 LYS A N 1
ATOM 1744 C CA . LYS A 1 229 ? 8.251 10.309 -8.120 1.00 97.06 229 LYS A CA 1
ATOM 1745 C C . LYS A 1 229 ? 9.275 9.451 -7.390 1.00 97.06 229 LYS A C 1
ATOM 1747 O O . LYS A 1 229 ? 10.394 9.292 -7.867 1.00 97.06 229 LYS A O 1
ATOM 1752 N N . ASN A 1 230 ? 8.892 8.891 -6.246 1.00 96.62 230 ASN A N 1
ATOM 1753 C CA . ASN A 1 230 ? 9.772 8.086 -5.408 1.00 96.62 230 ASN A CA 1
ATOM 1754 C C . ASN A 1 230 ? 9.269 6.641 -5.345 1.00 96.62 230 ASN A C 1
ATOM 1756 O O . ASN A 1 230 ? 8.185 6.383 -4.819 1.00 96.62 230 ASN A O 1
ATOM 1760 N N . ALA A 1 231 ? 10.060 5.717 -5.893 1.00 98.00 231 ALA A N 1
ATOM 1761 C CA . ALA A 1 231 ? 9.759 4.288 -5.924 1.00 98.00 231 ALA A CA 1
ATOM 1762 C C . ALA A 1 231 ? 10.865 3.447 -5.263 1.00 98.00 231 ALA A C 1
ATOM 1764 O O . ALA A 1 231 ? 11.020 2.265 -5.574 1.00 98.00 231 ALA A O 1
ATOM 1765 N N . GLU A 1 232 ? 11.638 4.051 -4.353 1.00 98.75 232 GLU A N 1
ATOM 1766 C CA . GLU A 1 232 ? 12.699 3.361 -3.620 1.00 98.75 232 GLU A CA 1
ATOM 1767 C C . GLU A 1 232 ? 12.162 2.085 -2.961 1.00 98.75 232 GLU A C 1
ATOM 1769 O O . GLU A 1 232 ? 11.245 2.139 -2.141 1.00 98.75 232 GLU A O 1
ATOM 1774 N N . GLY A 1 233 ? 12.713 0.929 -3.334 1.00 98.88 233 GLY A N 1
ATOM 1775 C CA . GLY A 1 233 ? 12.337 -0.362 -2.764 1.00 98.88 233 GLY A CA 1
ATOM 1776 C C . GLY A 1 233 ? 10.873 -0.765 -2.968 1.00 98.88 233 GLY A C 1
ATOM 1777 O O . GLY A 1 233 ? 10.402 -1.661 -2.270 1.00 98.88 233 GLY A O 1
ATOM 1778 N N . MET A 1 234 ? 10.135 -0.107 -3.872 1.00 98.88 234 MET A N 1
ATOM 1779 C CA . MET A 1 234 ? 8.676 -0.230 -3.994 1.00 98.88 234 MET A CA 1
ATOM 1780 C C . MET A 1 234 ? 8.198 -1.682 -4.092 1.00 98.88 234 MET A C 1
ATOM 1782 O O . MET A 1 234 ? 7.216 -2.025 -3.441 1.00 98.88 234 MET A O 1
ATOM 1786 N N . PHE A 1 235 ? 8.901 -2.525 -4.848 1.00 98.88 235 PHE A N 1
ATOM 1787 C CA . PHE A 1 235 ? 8.604 -3.947 -5.023 1.00 98.88 235 PHE A CA 1
ATOM 1788 C C . PHE A 1 235 ? 9.686 -4.861 -4.433 1.00 98.88 235 PHE A C 1
ATOM 1790 O O . PHE A 1 235 ? 9.661 -6.064 -4.672 1.00 98.88 235 PHE A O 1
ATOM 1797 N N . GLY A 1 236 ? 10.637 -4.334 -3.656 1.00 98.81 236 GLY A N 1
ATOM 1798 C CA . GLY A 1 236 ? 11.784 -5.108 -3.170 1.00 98.81 236 GLY A CA 1
ATOM 1799 C C . GLY A 1 236 ? 11.365 -6.412 -2.474 1.00 98.81 236 GLY A C 1
ATOM 1800 O O . GLY A 1 236 ? 10.584 -6.378 -1.533 1.00 98.81 236 GLY A O 1
ATOM 1801 N N . GLY A 1 237 ? 11.845 -7.570 -2.923 1.00 98.69 237 GLY A N 1
ATOM 1802 C CA . GLY A 1 237 ? 11.513 -8.888 -2.376 1.00 98.69 237 GLY A CA 1
ATOM 1803 C C . GLY A 1 237 ? 10.141 -9.445 -2.782 1.00 98.69 237 GLY A C 1
ATOM 1804 O O . GLY A 1 237 ? 9.707 -10.441 -2.201 1.00 98.69 237 GLY A O 1
ATOM 1805 N N . CYS A 1 238 ? 9.444 -8.848 -3.756 1.00 98.75 238 CYS A N 1
ATOM 1806 C CA . CYS A 1 238 ? 8.212 -9.412 -4.318 1.00 98.75 238 CYS A CA 1
ATOM 1807 C C . CYS A 1 238 ? 8.529 -10.550 -5.302 1.00 98.75 238 CYS A C 1
ATOM 1809 O O . CYS A 1 238 ? 8.435 -10.400 -6.519 1.00 98.75 238 CYS A O 1
ATOM 1811 N N . THR A 1 239 ? 8.915 -11.711 -4.779 1.00 98.50 239 THR A N 1
ATOM 1812 C CA . THR A 1 239 ? 9.391 -12.851 -5.580 1.00 98.50 239 THR A CA 1
ATOM 1813 C C . THR A 1 239 ? 8.366 -13.398 -6.576 1.00 98.50 239 THR A C 1
ATOM 1815 O O . THR A 1 239 ? 8.769 -13.973 -7.585 1.00 98.50 239 THR A O 1
ATOM 1818 N N . ASN A 1 240 ? 7.063 -13.209 -6.328 1.00 98.44 240 ASN A N 1
ATOM 1819 C CA . ASN A 1 240 ? 5.980 -13.667 -7.205 1.00 98.44 240 ASN A CA 1
ATOM 1820 C C . ASN A 1 240 ? 5.376 -12.568 -8.105 1.00 98.44 240 ASN A C 1
ATOM 1822 O O . ASN A 1 240 ? 4.442 -12.844 -8.860 1.00 98.44 240 ASN A O 1
ATOM 1826 N N . ALA A 1 241 ? 5.893 -11.336 -8.043 1.00 98.69 241 ALA A N 1
ATOM 1827 C CA . ALA A 1 241 ? 5.345 -10.224 -8.811 1.00 98.69 241 ALA A CA 1
ATOM 1828 C C . ALA A 1 241 ? 5.660 -10.374 -10.304 1.00 98.69 241 ALA A C 1
ATOM 1830 O O . ALA A 1 241 ? 6.810 -10.590 -10.674 1.00 98.69 241 ALA A O 1
ATOM 1831 N N . GLN A 1 242 ? 4.636 -10.248 -11.151 1.00 98.50 242 GLN A N 1
ATOM 1832 C CA . GLN A 1 242 ? 4.732 -10.448 -12.599 1.00 98.50 242 GLN A CA 1
ATOM 1833 C C . GLN A 1 242 ? 5.269 -9.212 -13.321 1.00 98.50 242 GLN A C 1
ATOM 1835 O O . GLN A 1 242 ? 6.141 -9.346 -14.164 1.00 98.50 242 GLN A O 1
ATOM 1840 N N . LEU A 1 243 ? 4.768 -8.015 -12.996 1.00 98.69 243 LEU A N 1
ATOM 1841 C CA . LEU A 1 243 ? 5.269 -6.721 -13.490 1.00 98.69 243 LEU A CA 1
ATOM 1842 C C . LEU A 1 243 ? 5.670 -6.680 -14.990 1.00 98.69 243 LEU A C 1
ATOM 1844 O O . LEU A 1 243 ? 6.799 -6.279 -15.283 1.00 98.69 243 LEU A O 1
ATOM 1848 N N . PRO A 1 244 ? 4.783 -7.045 -15.943 1.00 98.44 244 PRO A N 1
ATOM 1849 C CA . PRO A 1 244 ? 5.032 -6.915 -17.384 1.00 98.44 244 PRO A CA 1
ATOM 1850 C C . PRO A 1 244 ? 4.989 -5.443 -17.839 1.00 98.44 244 PRO A C 1
ATOM 1852 O O . PRO A 1 244 ? 4.151 -5.032 -18.645 1.00 98.44 244 PRO A O 1
ATOM 1855 N N . LEU A 1 245 ? 5.859 -4.618 -17.255 1.00 98.38 245 LEU A N 1
ATOM 1856 C CA . LEU A 1 245 ? 5.868 -3.173 -17.421 1.00 98.38 245 LEU A CA 1
ATOM 1857 C C . LEU A 1 245 ? 6.301 -2.793 -18.833 1.00 98.38 245 LEU A C 1
ATOM 1859 O O . LEU A 1 245 ? 7.373 -3.176 -19.298 1.00 98.38 245 LEU A O 1
ATOM 1863 N N . THR A 1 246 ? 5.499 -1.953 -19.480 1.00 97.88 246 THR A N 1
ATOM 1864 C CA . THR A 1 246 ? 5.829 -1.389 -20.793 1.00 97.88 246 THR A CA 1
ATOM 1865 C C . THR A 1 246 ? 6.490 -0.019 -20.693 1.00 97.88 246 THR A C 1
ATOM 1867 O O . THR A 1 246 ? 7.093 0.439 -21.660 1.00 97.88 246 THR A O 1
ATOM 1870 N N . LYS A 1 247 ? 6.402 0.645 -19.531 1.00 96.38 247 LYS A N 1
ATOM 1871 C CA . LYS A 1 247 ? 6.928 1.996 -19.308 1.00 96.38 247 LYS A CA 1
ATOM 1872 C C . LYS A 1 247 ? 7.226 2.269 -17.826 1.00 96.38 247 LYS A C 1
ATOM 1874 O O . LYS A 1 247 ? 6.479 1.836 -16.947 1.00 96.38 247 LYS A O 1
ATOM 1879 N N . LEU A 1 248 ? 8.279 3.049 -17.559 1.00 97.69 248 LEU A N 1
ATOM 1880 C CA . LEU A 1 248 ? 8.542 3.679 -16.255 1.00 97.69 248 LEU A CA 1
ATOM 1881 C C . LEU A 1 248 ? 7.948 5.101 -16.196 1.00 97.69 248 LEU A C 1
ATOM 1883 O O . LEU A 1 248 ? 7.895 5.765 -17.232 1.00 97.69 248 LEU A O 1
ATOM 1887 N N . PRO A 1 249 ? 7.547 5.614 -15.017 1.00 97.81 249 PRO A N 1
ATOM 1888 C CA . PRO A 1 249 ? 7.051 6.984 -14.888 1.00 97.81 249 PRO A CA 1
ATOM 1889 C C . PRO A 1 249 ? 8.076 8.026 -15.356 1.00 97.81 249 PRO A C 1
ATOM 1891 O O . PRO A 1 249 ? 9.220 8.030 -14.905 1.00 97.81 249 PRO A O 1
ATOM 1894 N N . ASP A 1 250 ? 7.646 8.966 -16.199 1.00 97.50 250 ASP A N 1
ATOM 1895 C CA . ASP A 1 250 ? 8.510 10.019 -16.765 1.00 97.50 250 ASP A CA 1
ATOM 1896 C C . ASP A 1 250 ? 9.118 10.919 -15.676 1.00 97.50 250 ASP A C 1
ATOM 1898 O O . ASP A 1 250 ? 10.225 11.437 -15.806 1.00 97.50 250 ASP A O 1
ATOM 1902 N N . GLY A 1 251 ? 8.373 11.107 -14.582 1.00 96.69 251 GLY A N 1
ATOM 1903 C CA . GLY A 1 251 ? 8.748 11.939 -13.443 1.00 96.69 251 GLY A CA 1
ATOM 1904 C C . GLY A 1 251 ? 9.565 11.241 -12.356 1.00 96.69 251 GLY A C 1
ATOM 1905 O O . GLY A 1 251 ? 9.779 11.866 -11.315 1.00 96.69 251 GLY A O 1
ATOM 1906 N N . LEU A 1 252 ? 9.978 9.984 -12.554 1.00 98.06 252 LEU A N 1
ATOM 1907 C CA . LEU A 1 252 ? 10.658 9.192 -11.531 1.00 98.06 252 LEU A CA 1
ATOM 1908 C C . LEU A 1 252 ? 12.007 9.827 -11.158 1.00 98.06 252 LEU A C 1
ATOM 1910 O O . LEU A 1 252 ? 12.844 10.087 -12.020 1.00 98.06 252 LEU A O 1
ATOM 1914 N N . THR A 1 253 ? 12.221 10.076 -9.865 1.00 97.94 253 THR A N 1
ATOM 1915 C CA . THR A 1 253 ? 13.462 10.666 -9.342 1.00 97.94 253 THR A CA 1
ATOM 1916 C C . THR A 1 253 ? 14.359 9.641 -8.661 1.00 97.94 253 THR A C 1
ATOM 1918 O O . THR A 1 253 ? 15.576 9.781 -8.702 1.00 97.94 253 THR A O 1
ATOM 1921 N N . ASN A 1 254 ? 13.785 8.605 -8.042 1.00 98.06 254 ASN A N 1
ATOM 1922 C CA . ASN A 1 254 ? 14.537 7.585 -7.311 1.00 98.06 254 ASN A CA 1
ATOM 1923 C C . ASN A 1 254 ? 13.997 6.178 -7.613 1.00 98.06 254 ASN A C 1
ATOM 1925 O O . ASN A 1 254 ? 12.855 5.868 -7.265 1.00 98.06 254 ASN A O 1
ATOM 1929 N N . GLY A 1 255 ? 14.831 5.350 -8.251 1.00 97.75 255 GLY A N 1
ATOM 1930 C CA . GLY A 1 255 ? 14.568 3.944 -8.579 1.00 97.75 255 GLY A CA 1
ATOM 1931 C C . GLY A 1 255 ? 15.405 2.954 -7.760 1.00 97.75 255 GLY A C 1
ATOM 1932 O O . GLY A 1 255 ? 15.462 1.773 -8.103 1.00 97.75 255 GLY A O 1
ATOM 1933 N N . THR A 1 256 ? 16.068 3.413 -6.692 1.00 98.81 256 THR A N 1
ATOM 1934 C CA . THR A 1 256 ? 16.927 2.576 -5.838 1.00 98.81 256 THR A CA 1
ATOM 1935 C C . THR A 1 256 ? 16.172 1.339 -5.361 1.00 98.81 256 THR A C 1
ATOM 1937 O O . THR A 1 256 ? 15.112 1.453 -4.750 1.00 98.81 256 THR A O 1
ATOM 1940 N N . SER A 1 257 ? 16.709 0.153 -5.635 1.00 98.81 257 SER A N 1
ATOM 1941 C CA . SER A 1 257 ? 16.140 -1.141 -5.243 1.00 98.81 257 SER A CA 1
ATOM 1942 C C . SER A 1 257 ? 14.679 -1.364 -5.660 1.00 98.81 257 SER A C 1
ATOM 1944 O O . SER A 1 257 ? 14.016 -2.223 -5.081 1.00 98.81 257 SER A O 1
ATOM 1946 N N . MET A 1 258 ? 14.153 -0.609 -6.634 1.00 98.81 258 MET A N 1
ATOM 1947 C CA . MET A 1 258 ? 12.721 -0.578 -6.954 1.00 98.81 258 MET A CA 1
ATOM 1948 C C . MET A 1 258 ? 12.132 -1.970 -7.201 1.00 98.81 258 MET A C 1
ATOM 1950 O O . MET A 1 258 ? 11.039 -2.251 -6.717 1.00 98.81 258 MET A O 1
ATOM 1954 N N . PHE A 1 259 ? 12.875 -2.840 -7.887 1.00 98.88 259 PHE A N 1
ATOM 1955 C CA . PHE A 1 259 ? 12.502 -4.224 -8.174 1.00 98.88 259 PHE A CA 1
ATOM 1956 C C . PHE A 1 259 ? 13.431 -5.243 -7.502 1.00 98.88 259 PHE A C 1
ATOM 1958 O O . PHE A 1 259 ? 13.348 -6.421 -7.815 1.00 98.88 259 PHE A O 1
ATOM 1965 N N . ASN A 1 260 ? 14.308 -4.834 -6.581 1.00 98.81 260 ASN A N 1
ATOM 1966 C CA . ASN A 1 260 ? 15.326 -5.708 -5.987 1.00 98.81 260 ASN A CA 1
ATOM 1967 C C . ASN A 1 260 ? 14.744 -7.064 -5.532 1.00 98.81 260 ASN A C 1
ATOM 1969 O O . ASN A 1 260 ? 13.800 -7.094 -4.755 1.00 98.81 260 ASN A O 1
ATOM 1973 N N . GLY A 1 261 ? 15.271 -8.187 -6.018 1.00 98.75 261 GLY A N 1
ATOM 1974 C CA . GLY A 1 261 ? 14.810 -9.534 -5.670 1.00 98.75 261 GLY A CA 1
ATOM 1975 C C . GLY A 1 261 ? 13.451 -9.948 -6.256 1.00 98.75 261 GLY A C 1
ATOM 1976 O O . GLY A 1 261 ? 12.892 -10.953 -5.816 1.00 98.75 261 GLY A O 1
ATOM 1977 N N . CYS A 1 262 ? 12.896 -9.220 -7.232 1.00 98.75 262 CYS A N 1
ATOM 1978 C CA . CYS A 1 262 ? 11.683 -9.631 -7.948 1.00 98.75 262 CYS A CA 1
ATOM 1979 C C . CYS A 1 262 ? 12.005 -10.703 -8.999 1.00 98.75 262 CYS A C 1
ATOM 1981 O O . CYS A 1 262 ? 12.104 -10.429 -10.195 1.00 98.75 262 CYS A O 1
ATOM 1983 N N . THR A 1 263 ? 12.171 -11.950 -8.567 1.00 98.50 263 THR A N 1
ATOM 1984 C CA . THR A 1 263 ? 12.605 -13.050 -9.445 1.00 98.50 263 THR A CA 1
ATOM 1985 C C . THR A 1 263 ? 11.615 -13.390 -10.566 1.00 98.50 263 THR A C 1
ATOM 1987 O O . THR A 1 263 ? 12.033 -13.885 -11.608 1.00 98.50 263 THR A O 1
ATOM 1990 N N . ASN A 1 264 ? 10.318 -13.105 -10.390 1.00 98.44 264 ASN A N 1
ATOM 1991 C CA . ASN A 1 264 ? 9.289 -13.337 -11.411 1.00 98.44 264 ASN A CA 1
ATOM 1992 C C . ASN A 1 264 ? 8.922 -12.102 -12.251 1.00 98.44 264 ASN A C 1
ATOM 1994 O O . ASN A 1 264 ? 8.046 -12.232 -13.106 1.00 98.44 264 ASN A O 1
ATOM 1998 N N . ALA A 1 265 ? 9.586 -10.954 -12.063 1.00 98.56 265 ALA A N 1
ATOM 1999 C CA . ALA A 1 265 ? 9.256 -9.727 -12.788 1.00 98.56 265 ALA A CA 1
ATOM 2000 C C . ALA A 1 265 ? 9.686 -9.789 -14.265 1.00 98.56 265 ALA A C 1
ATOM 2002 O O . ALA A 1 265 ? 10.874 -9.844 -14.584 1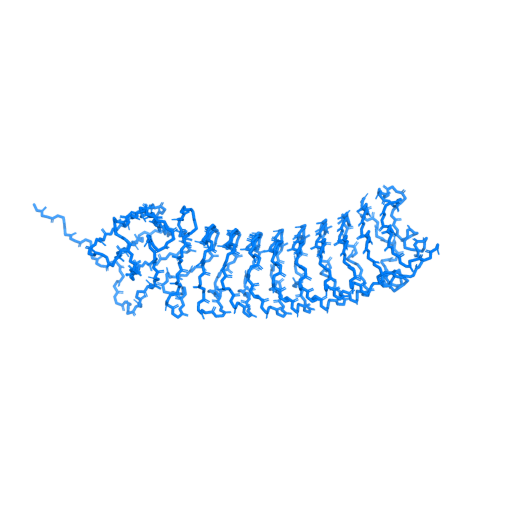.00 98.56 265 ALA A O 1
ATOM 2003 N N . GLU A 1 266 ? 8.713 -9.744 -15.169 1.00 98.00 266 GLU A N 1
ATOM 2004 C CA . GLU A 1 266 ? 8.855 -9.851 -16.623 1.00 98.00 266 GLU A CA 1
ATOM 2005 C C . GLU A 1 266 ? 9.080 -8.475 -17.260 1.00 98.00 266 GLU A C 1
ATOM 2007 O O . GLU A 1 266 ? 8.235 -7.943 -17.976 1.00 98.00 266 GLU A O 1
ATOM 2012 N N . ILE A 1 267 ? 10.243 -7.878 -16.994 1.00 98.62 267 ILE A N 1
ATOM 2013 C CA . ILE A 1 267 ? 10.595 -6.549 -17.507 1.00 98.62 267 ILE A CA 1
ATOM 2014 C C . ILE A 1 267 ? 11.579 -6.680 -18.675 1.00 98.62 267 ILE A C 1
ATOM 2016 O O . ILE A 1 267 ? 12.673 -7.226 -18.532 1.00 98.62 267 ILE A O 1
ATOM 2020 N N . ASN A 1 268 ? 11.215 -6.120 -19.827 1.00 98.69 268 ASN A N 1
ATOM 2021 C CA . ASN A 1 268 ? 12.105 -5.986 -20.978 1.00 98.69 268 ASN A CA 1
ATOM 2022 C C . ASN A 1 268 ? 12.594 -4.533 -21.090 1.00 98.69 268 ASN A C 1
ATOM 2024 O O . ASN A 1 268 ? 11.805 -3.626 -21.370 1.00 98.69 268 ASN A O 1
ATOM 2028 N N . LEU A 1 269 ? 13.898 -4.313 -20.896 1.00 98.81 269 LEU A N 1
ATOM 2029 C CA . LEU A 1 269 ? 14.514 -2.987 -20.944 1.00 98.81 269 LEU A CA 1
ATOM 2030 C C . LEU A 1 269 ? 14.334 -2.298 -22.301 1.00 98.81 269 LEU A C 1
ATOM 2032 O O . LEU A 1 269 ? 14.087 -1.096 -22.327 1.00 98.81 269 LEU A O 1
ATOM 2036 N N . ASP A 1 270 ? 14.366 -3.032 -23.414 1.00 98.69 270 ASP A N 1
ATOM 2037 C CA . ASP A 1 270 ? 14.190 -2.456 -24.753 1.00 98.69 270 ASP A CA 1
ATOM 2038 C C . ASP A 1 270 ? 12.765 -1.915 -24.932 1.00 98.69 270 ASP A C 1
ATOM 2040 O O . ASP A 1 270 ? 12.555 -0.866 -25.542 1.00 98.69 270 ASP A O 1
ATOM 2044 N N . THR A 1 271 ? 11.779 -2.587 -24.325 1.00 98.62 271 THR A N 1
ATOM 2045 C CA . THR A 1 271 ? 10.392 -2.096 -24.285 1.00 98.62 271 THR A CA 1
ATOM 2046 C C . THR A 1 271 ? 10.287 -0.818 -23.456 1.00 98.62 271 THR A C 1
ATOM 2048 O O . THR A 1 271 ? 9.637 0.136 -23.889 1.00 98.62 271 THR A O 1
ATOM 2051 N N . LEU A 1 272 ? 10.957 -0.760 -22.299 1.00 98.50 272 LEU A N 1
ATOM 2052 C CA . LEU A 1 272 ? 10.999 0.457 -21.483 1.00 98.50 272 LEU A CA 1
ATOM 2053 C C . LEU A 1 272 ? 11.657 1.619 -22.239 1.00 98.50 272 LEU A C 1
ATOM 2055 O O . LEU A 1 272 ? 11.142 2.734 -22.202 1.00 98.50 272 LEU A O 1
ATOM 2059 N N . VAL A 1 273 ? 12.762 1.360 -22.943 1.00 98.56 273 VAL A N 1
ATOM 2060 C CA . VAL A 1 273 ? 13.501 2.351 -23.742 1.00 98.56 273 VAL A CA 1
ATOM 2061 C C . VAL A 1 273 ? 12.665 2.867 -24.911 1.00 98.56 273 VAL A C 1
ATOM 2063 O O . VAL A 1 273 ? 12.640 4.076 -25.146 1.00 98.56 273 VAL A O 1
ATOM 2066 N N . ALA A 1 274 ? 11.945 1.986 -25.612 1.00 98.38 274 ALA A N 1
ATOM 2067 C CA . ALA A 1 274 ? 11.054 2.364 -26.710 1.00 98.38 274 ALA A CA 1
ATOM 2068 C C . ALA A 1 274 ? 9.901 3.280 -26.257 1.00 98.38 274 ALA A C 1
ATOM 2070 O O . ALA A 1 274 ? 9.406 4.080 -27.048 1.00 98.38 274 ALA A O 1
ATOM 2071 N N . ASN A 1 275 ? 9.501 3.189 -24.985 1.00 97.94 275 ASN A N 1
ATOM 2072 C CA . ASN A 1 275 ? 8.442 4.000 -24.377 1.00 97.94 275 ASN A CA 1
ATOM 2073 C C . ASN A 1 275 ? 8.972 5.100 -23.435 1.00 97.94 275 ASN A C 1
ATOM 2075 O O . ASN A 1 275 ? 8.189 5.719 -22.706 1.00 97.94 275 ASN A O 1
ATOM 2079 N N . ALA A 1 276 ? 10.286 5.341 -23.415 1.00 97.81 276 ALA A N 1
ATOM 2080 C CA . ALA A 1 276 ? 10.893 6.386 -22.598 1.00 97.81 276 ALA A CA 1
ATOM 2081 C C . ALA A 1 276 ? 10.490 7.793 -23.096 1.00 97.81 276 ALA A C 1
ATOM 2083 O O . ALA A 1 276 ? 10.175 7.958 -24.279 1.00 97.81 276 ALA A O 1
ATOM 2084 N N . PRO A 1 277 ? 10.544 8.830 -22.234 1.00 97.38 277 PRO A N 1
ATOM 2085 C CA . PRO A 1 277 ? 10.450 10.222 -22.679 1.00 97.38 277 PRO A CA 1
ATOM 2086 C C . PRO A 1 277 ? 11.444 10.529 -23.806 1.00 97.38 277 PRO A C 1
ATOM 2088 O O . PRO A 1 277 ? 12.516 9.916 -23.882 1.00 97.38 277 PRO A O 1
ATOM 2091 N N . ALA A 1 278 ? 11.126 11.510 -24.656 1.00 96.12 278 ALA A N 1
ATOM 2092 C CA . ALA A 1 278 ? 11.992 11.904 -25.770 1.00 96.12 278 ALA A CA 1
ATOM 2093 C C . ALA A 1 278 ? 13.396 12.298 -25.274 1.00 96.12 278 ALA A C 1
ATOM 2095 O O . ALA A 1 278 ? 14.408 11.868 -25.827 1.00 96.12 278 ALA A O 1
ATOM 2096 N N . GLU A 1 279 ? 13.435 13.035 -24.169 1.00 96.00 279 GLU A N 1
ATOM 2097 C CA . GLU A 1 279 ? 14.616 13.487 -23.440 1.00 96.00 279 GLU A CA 1
ATOM 2098 C C . GLU A 1 279 ? 15.219 12.434 -22.489 1.00 96.00 279 GLU A C 1
ATOM 2100 O O . GLU A 1 279 ? 16.240 12.692 -21.856 1.00 96.00 279 GLU A O 1
ATOM 2105 N N . GLY A 1 280 ? 14.614 11.247 -22.384 1.00 97.50 280 GLY A N 1
ATOM 2106 C CA . GLY A 1 280 ? 14.963 10.232 -21.388 1.00 97.50 280 GLY A CA 1
ATOM 2107 C C . GLY A 1 280 ? 14.455 10.562 -19.980 1.00 97.50 280 GLY A C 1
ATOM 2108 O O . GLY A 1 280 ? 13.745 11.540 -19.746 1.00 97.50 280 GLY A O 1
ATOM 2109 N N . TRP A 1 281 ? 14.815 9.738 -19.000 1.00 97.69 281 TRP A N 1
ATOM 2110 C CA . TRP A 1 281 ? 14.411 9.901 -17.600 1.00 97.69 281 TRP A CA 1
ATOM 2111 C C . TRP A 1 281 ? 15.287 10.933 -16.878 1.00 97.69 281 TRP A C 1
ATOM 2113 O O . TRP A 1 281 ? 15.959 10.624 -15.896 1.00 97.69 281 TRP A O 1
ATOM 2123 N N . THR A 1 282 ? 15.273 12.181 -17.358 1.00 96.94 282 THR A N 1
ATOM 2124 C CA . THR A 1 282 ? 16.172 13.279 -16.936 1.00 96.94 282 THR A CA 1
ATOM 2125 C C . THR A 1 282 ? 16.185 13.579 -15.432 1.00 96.94 282 THR A C 1
ATOM 2127 O O . THR A 1 282 ? 17.110 14.215 -14.932 1.00 96.94 282 THR A O 1
ATOM 2130 N N . LYS A 1 283 ? 15.161 13.130 -14.698 1.00 97.62 283 LYS A N 1
ATOM 2131 C CA . LYS A 1 283 ? 14.988 13.362 -13.259 1.00 97.62 283 LYS A CA 1
ATOM 2132 C C . LYS A 1 283 ? 15.555 12.256 -12.368 1.00 97.62 283 LYS A C 1
ATOM 2134 O O . LYS A 1 283 ? 15.636 12.472 -11.159 1.00 97.62 283 LYS A O 1
ATOM 2139 N N . LEU A 1 284 ? 15.933 11.102 -12.924 1.00 98.06 284 LEU A N 1
ATOM 2140 C CA . LEU A 1 284 ? 16.485 9.989 -12.151 1.00 98.06 284 LEU A CA 1
ATOM 2141 C C . LEU A 1 284 ? 17.851 10.346 -11.565 1.00 98.06 284 LEU A C 1
ATOM 2143 O O . LEU A 1 284 ? 18.790 10.650 -12.292 1.00 98.06 284 LEU A O 1
ATOM 2147 N N . THR A 1 285 ? 17.986 10.241 -10.247 1.00 98.19 285 THR A N 1
ATOM 2148 C CA . THR A 1 285 ? 19.254 10.512 -9.553 1.00 98.19 285 THR A CA 1
ATOM 2149 C C . THR A 1 285 ? 19.958 9.240 -9.088 1.00 98.19 285 THR A C 1
ATOM 2151 O O . THR A 1 285 ? 21.185 9.223 -8.969 1.00 98.19 285 THR A O 1
ATOM 2154 N N . ASN A 1 286 ? 19.209 8.163 -8.836 1.00 98.50 286 ASN A N 1
ATOM 2155 C CA . ASN A 1 286 ? 19.746 6.916 -8.300 1.00 98.50 286 ASN A CA 1
ATOM 2156 C C . ASN A 1 286 ? 18.961 5.691 -8.797 1.00 98.50 286 ASN A C 1
ATOM 2158 O O . ASN A 1 286 ? 17.728 5.661 -8.718 1.00 98.50 286 ASN A O 1
ATOM 2162 N N . ILE A 1 287 ? 19.698 4.694 -9.292 1.00 98.62 287 ILE A N 1
ATOM 2163 C CA . ILE A 1 287 ? 19.205 3.391 -9.765 1.00 98.62 287 ILE A CA 1
ATOM 2164 C C . ILE A 1 287 ? 19.958 2.213 -9.120 1.00 98.62 287 ILE A C 1
ATOM 2166 O O . ILE A 1 287 ? 19.906 1.091 -9.626 1.00 98.62 287 ILE A O 1
ATOM 2170 N N . ALA A 1 288 ? 20.657 2.440 -8.003 1.00 98.81 288 ALA A N 1
ATOM 2171 C CA . ALA A 1 288 ? 21.387 1.398 -7.287 1.00 98.81 288 ALA A CA 1
ATOM 2172 C C . ALA A 1 288 ? 20.478 0.198 -7.008 1.00 98.81 288 ALA A C 1
ATOM 2174 O O . ALA A 1 288 ? 19.375 0.354 -6.484 1.00 98.81 288 ALA A O 1
ATOM 2175 N N . ASN A 1 289 ? 20.934 -1.003 -7.365 1.00 98.81 289 ASN A N 1
ATOM 2176 C CA . ASN A 1 289 ? 20.198 -2.259 -7.193 1.00 98.81 289 ASN A CA 1
ATOM 2177 C C . ASN A 1 289 ? 18.787 -2.309 -7.818 1.00 98.81 289 ASN A C 1
ATOM 2179 O O . ASN A 1 289 ? 18.001 -3.180 -7.439 1.00 98.81 289 ASN A O 1
ATOM 2183 N N . MET A 1 290 ? 18.441 -1.413 -8.754 1.00 98.75 290 MET A N 1
ATOM 2184 C CA . MET A 1 290 ? 17.074 -1.266 -9.278 1.00 98.75 290 MET A CA 1
ATOM 2185 C C . MET A 1 290 ? 16.459 -2.589 -9.752 1.00 98.75 290 MET A C 1
ATOM 2187 O O . MET A 1 290 ? 15.322 -2.875 -9.388 1.00 98.75 290 MET A O 1
ATOM 2191 N N . PHE A 1 291 ? 17.219 -3.405 -10.484 1.00 98.81 291 PHE A N 1
ATOM 2192 C CA . PHE A 1 291 ? 16.830 -4.730 -10.983 1.00 98.81 291 PHE A CA 1
ATOM 2193 C C . PHE A 1 291 ? 17.671 -5.861 -10.373 1.00 98.81 291 PHE A C 1
ATOM 2195 O O . PHE A 1 291 ? 17.692 -6.977 -10.893 1.00 98.81 291 PHE A O 1
ATOM 2202 N N . ASN A 1 292 ? 18.387 -5.600 -9.276 1.00 98.75 292 ASN A N 1
ATOM 2203 C CA . ASN A 1 292 ? 19.278 -6.592 -8.677 1.00 98.75 292 ASN A CA 1
ATOM 2204 C C . ASN A 1 292 ? 18.494 -7.860 -8.288 1.00 98.75 292 ASN A C 1
ATOM 2206 O O . ASN A 1 292 ? 17.446 -7.763 -7.656 1.00 98.75 292 ASN A O 1
ATOM 2210 N N . GLY A 1 293 ? 18.972 -9.035 -8.699 1.00 98.62 293 GLY A N 1
ATOM 2211 C CA . GLY A 1 293 ? 18.335 -10.330 -8.447 1.00 98.62 293 GLY A CA 1
ATOM 2212 C C . GLY A 1 293 ? 17.067 -10.609 -9.265 1.00 98.62 293 GLY A C 1
ATOM 2213 O O . GLY A 1 293 ? 16.340 -11.549 -8.944 1.00 98.62 293 GLY A O 1
ATOM 2214 N N . CYS A 1 294 ? 16.769 -9.817 -10.299 1.00 98.69 294 CYS A N 1
ATOM 2215 C CA . CYS A 1 294 ? 15.597 -10.023 -11.151 1.00 98.69 294 CYS A CA 1
ATOM 2216 C C . CYS A 1 294 ? 15.947 -10.884 -12.373 1.00 98.69 294 CYS A C 1
ATOM 2218 O O . CYS A 1 294 ? 16.253 -10.374 -13.452 1.00 98.69 294 CYS A O 1
ATOM 2220 N N . SER A 1 295 ? 15.876 -12.205 -12.221 1.00 97.88 295 SER A N 1
ATOM 2221 C CA . SER A 1 295 ? 16.308 -13.162 -13.250 1.00 97.88 295 SER A CA 1
ATOM 2222 C C . SER A 1 295 ? 15.489 -13.131 -14.548 1.00 97.88 295 SER A C 1
ATOM 2224 O O . SER A 1 295 ? 15.964 -13.605 -15.574 1.00 97.88 295 SER A O 1
ATOM 2226 N N . LYS A 1 296 ? 14.278 -12.565 -14.552 1.00 98.56 296 LYS A N 1
ATOM 2227 C CA . LYS A 1 296 ? 13.454 -12.406 -15.765 1.00 98.56 296 LYS A CA 1
ATOM 2228 C C . LYS A 1 296 ? 13.612 -11.050 -16.469 1.00 98.56 296 LYS A C 1
ATOM 2230 O O . LYS A 1 296 ? 12.960 -10.818 -17.486 1.00 98.56 296 LYS A O 1
ATOM 2235 N N . VAL A 1 297 ? 14.494 -10.176 -15.979 1.00 98.75 297 VAL A N 1
ATOM 2236 C CA . VAL A 1 297 ? 14.798 -8.900 -16.643 1.00 98.75 297 VAL A CA 1
ATOM 2237 C C . VAL A 1 297 ? 15.731 -9.142 -17.828 1.00 98.75 297 VAL A C 1
ATOM 2239 O O . VAL A 1 297 ? 16.784 -9.757 -17.666 1.00 98.75 297 VAL A O 1
ATOM 2242 N N . THR A 1 298 ? 15.344 -8.653 -19.007 1.00 98.81 298 THR A N 1
ATOM 2243 C CA . THR A 1 298 ? 16.035 -8.860 -20.299 1.00 98.81 298 THR A CA 1
ATOM 2244 C C . THR A 1 298 ? 16.193 -7.544 -21.072 1.00 98.81 298 THR A C 1
ATOM 2246 O O . THR A 1 298 ? 15.677 -6.515 -20.640 1.00 98.81 298 THR A O 1
ATOM 2249 N N . GLY A 1 299 ? 16.892 -7.559 -22.212 1.00 98.62 299 GLY A N 1
ATOM 2250 C CA . GLY A 1 299 ? 17.146 -6.378 -23.054 1.00 98.62 299 GLY A CA 1
ATOM 2251 C C . GLY A 1 299 ? 18.504 -5.721 -22.785 1.00 98.62 299 GLY A C 1
ATOM 2252 O O . GLY A 1 299 ? 19.283 -6.217 -21.964 1.00 98.62 299 GLY A O 1
ATOM 2253 N N . SER A 1 300 ? 18.796 -4.620 -23.484 1.00 98.62 300 SER A N 1
ATOM 2254 C CA . SER A 1 300 ? 20.099 -3.943 -23.428 1.00 98.62 300 SER A CA 1
ATOM 2255 C C . SER A 1 300 ? 20.205 -2.975 -22.250 1.00 98.62 300 SER A C 1
ATOM 2257 O O . SER A 1 300 ? 19.455 -1.997 -22.131 1.00 98.62 300 SER A O 1
ATOM 2259 N N . ARG A 1 301 ? 21.202 -3.203 -21.389 1.00 98.19 301 ARG A N 1
ATOM 2260 C CA . ARG A 1 301 ? 21.505 -2.295 -20.277 1.00 98.19 301 ARG A CA 1
ATOM 2261 C C . ARG A 1 301 ? 22.128 -0.987 -20.756 1.00 98.19 301 ARG A C 1
ATOM 2263 O O . ARG A 1 301 ? 21.805 0.055 -20.191 1.00 98.19 301 ARG A O 1
ATOM 2270 N N . SER A 1 302 ? 22.943 -0.993 -21.815 1.00 98.06 302 SER A N 1
ATOM 2271 C CA . SER A 1 302 ? 23.517 0.241 -22.369 1.00 98.06 302 SER A CA 1
ATOM 2272 C C . SER A 1 302 ? 22.441 1.125 -22.987 1.00 98.06 302 SER A C 1
ATOM 2274 O O . SER A 1 302 ? 22.469 2.338 -22.789 1.00 98.06 302 SER A O 1
ATOM 2276 N N . ALA A 1 303 ? 21.454 0.541 -23.679 1.00 98.50 303 ALA A N 1
ATOM 2277 C CA . ALA A 1 303 ? 20.326 1.296 -24.225 1.00 98.50 303 ALA A CA 1
ATOM 2278 C C . ALA A 1 303 ? 19.472 1.929 -23.116 1.00 98.50 303 ALA A C 1
ATOM 2280 O O . ALA A 1 303 ? 19.072 3.090 -23.228 1.00 98.50 303 ALA A O 1
ATOM 2281 N N . PHE A 1 304 ? 19.237 1.196 -22.022 1.00 98.56 304 PHE A N 1
ATOM 2282 C CA . PHE A 1 304 ? 18.558 1.734 -20.844 1.00 98.56 304 PHE A CA 1
ATOM 2283 C C . PHE A 1 304 ? 19.347 2.884 -20.209 1.00 98.56 304 PHE A C 1
ATOM 2285 O O . PHE A 1 304 ? 18.797 3.962 -19.991 1.00 98.56 304 PHE A O 1
ATOM 2292 N N . LEU A 1 305 ? 20.646 2.689 -19.962 1.00 98.31 305 LEU A N 1
ATOM 2293 C CA . LEU A 1 305 ? 21.513 3.704 -19.359 1.00 98.31 305 LEU A CA 1
ATOM 2294 C C . LEU A 1 305 ? 21.660 4.950 -20.241 1.00 98.31 305 LEU A C 1
ATOM 2296 O O . LEU A 1 305 ? 21.736 6.054 -19.711 1.00 98.31 305 LEU A O 1
ATOM 2300 N N . ALA A 1 306 ? 21.609 4.810 -21.569 1.00 98.06 306 ALA A N 1
ATOM 2301 C CA . ALA A 1 306 ? 21.600 5.941 -22.498 1.00 98.06 306 ALA A CA 1
ATOM 2302 C C . ALA A 1 306 ? 20.342 6.825 -22.375 1.00 98.06 306 ALA A C 1
ATOM 2304 O O . ALA A 1 306 ? 20.345 7.969 -22.830 1.00 98.06 306 ALA A O 1
ATOM 2305 N N . LYS A 1 307 ? 19.263 6.315 -21.763 1.00 98.31 307 LYS A N 1
ATOM 2306 C CA . LYS A 1 307 ? 18.062 7.087 -21.407 1.00 98.31 307 LYS A CA 1
ATOM 2307 C C . LYS A 1 307 ? 18.110 7.652 -19.985 1.00 98.31 307 LYS A C 1
ATOM 2309 O O . LYS A 1 307 ? 17.198 8.391 -19.613 1.00 98.31 307 LYS A O 1
ATOM 2314 N N . CYS A 1 308 ? 19.132 7.339 -19.192 1.00 98.25 308 CYS A N 1
ATOM 2315 C CA . CYS A 1 308 ? 19.342 7.916 -17.868 1.00 98.25 308 CYS A CA 1
ATOM 2316 C C . CYS A 1 308 ? 20.232 9.177 -17.930 1.00 98.25 308 CYS A C 1
ATOM 2318 O O . CYS A 1 308 ? 20.996 9.357 -18.879 1.00 98.25 308 CYS A O 1
ATOM 2320 N N . PRO A 1 309 ? 20.178 10.056 -16.913 1.00 97.88 309 PRO A N 1
ATOM 2321 C CA . PRO A 1 309 ? 21.095 11.190 -16.802 1.00 97.88 309 PRO A CA 1
ATOM 2322 C C . PRO A 1 309 ? 22.549 10.745 -16.638 1.00 97.88 309 PRO A C 1
ATOM 2324 O O . PRO A 1 309 ? 22.827 9.760 -15.959 1.00 97.88 309 PRO A O 1
ATOM 2327 N N . ALA A 1 310 ? 23.494 11.531 -17.159 1.00 95.62 310 ALA A N 1
ATOM 2328 C CA . ALA A 1 310 ? 24.928 11.237 -17.049 1.00 95.62 310 ALA A CA 1
ATOM 2329 C C . ALA A 1 310 ? 25.442 11.171 -15.596 1.00 95.62 310 ALA A C 1
ATOM 2331 O O . ALA A 1 310 ? 26.446 10.522 -15.324 1.00 95.62 310 ALA A O 1
ATOM 2332 N N . ASN A 1 311 ? 24.765 11.845 -14.662 1.00 95.88 311 ASN A N 1
ATOM 2333 C CA . ASN A 1 311 ? 25.092 11.861 -13.236 1.00 95.88 311 ASN A CA 1
ATOM 2334 C C . ASN A 1 311 ? 24.270 10.858 -12.408 1.00 95.88 311 ASN A C 1
ATOM 2336 O O . ASN A 1 311 ? 24.274 10.951 -11.179 1.00 95.88 311 ASN A O 1
ATOM 2340 N N . VAL A 1 312 ? 23.538 9.938 -13.049 1.00 98.06 312 VAL A N 1
ATOM 2341 C CA . VAL A 1 312 ? 22.799 8.901 -12.327 1.00 98.06 312 VAL A CA 1
ATOM 2342 C C . VAL A 1 312 ? 23.769 8.032 -11.524 1.00 98.06 312 VAL A C 1
ATOM 2344 O O . VAL A 1 312 ? 24.825 7.624 -12.006 1.00 98.06 312 VAL A O 1
ATOM 2347 N N . THR A 1 313 ? 23.418 7.751 -10.274 1.00 98.50 313 THR A N 1
ATOM 2348 C CA . THR A 1 313 ? 24.234 6.924 -9.374 1.00 98.50 313 THR A CA 1
ATOM 2349 C C . THR A 1 313 ? 23.742 5.475 -9.334 1.00 98.50 313 THR A C 1
ATOM 2351 O O . THR A 1 313 ? 22.566 5.201 -9.580 1.00 98.50 313 THR A O 1
ATOM 2354 N N . GLY A 1 314 ? 24.643 4.533 -9.027 1.00 98.19 314 GLY A N 1
ATOM 2355 C CA . GLY A 1 314 ? 24.301 3.122 -8.802 1.00 98.19 314 GLY A CA 1
ATOM 2356 C C . GLY A 1 314 ? 24.141 2.254 -10.055 1.00 98.19 314 GLY A C 1
ATOM 2357 O O . GLY A 1 314 ? 23.655 1.128 -9.952 1.00 98.19 314 GLY A O 1
ATOM 2358 N N . ALA A 1 315 ? 24.538 2.749 -11.233 1.00 97.69 315 ALA A N 1
ATOM 2359 C CA . ALA A 1 315 ? 24.457 2.005 -12.494 1.00 97.69 315 ALA A CA 1
ATOM 2360 C C . ALA A 1 315 ? 25.246 0.679 -12.476 1.00 97.69 315 ALA A C 1
ATOM 2362 O O . ALA A 1 315 ? 24.828 -0.298 -13.091 1.00 97.69 315 ALA A O 1
ATOM 2363 N N . ASP A 1 316 ? 26.345 0.629 -11.722 1.00 97.12 316 ASP A N 1
ATOM 2364 C CA . ASP A 1 316 ? 27.223 -0.529 -11.526 1.00 97.12 316 ASP A CA 1
ATOM 2365 C C . ASP A 1 316 ? 26.546 -1.708 -10.806 1.00 97.12 316 ASP A C 1
ATOM 2367 O O . ASP A 1 316 ? 26.919 -2.861 -11.012 1.00 97.12 316 ASP A O 1
ATOM 2371 N N . THR A 1 317 ? 25.522 -1.434 -9.994 1.00 98.38 317 THR A N 1
ATOM 2372 C CA . THR A 1 317 ? 24.775 -2.452 -9.230 1.00 98.38 317 THR A CA 1
ATOM 2373 C C . THR A 1 317 ? 23.356 -2.682 -9.747 1.00 98.38 317 THR A C 1
ATOM 2375 O O . THR A 1 317 ? 22.680 -3.620 -9.315 1.00 98.38 317 THR A O 1
ATOM 2378 N N . ALA A 1 318 ? 22.880 -1.836 -10.666 1.00 98.62 318 ALA A N 1
ATOM 2379 C CA . ALA A 1 318 ? 21.486 -1.796 -11.099 1.00 98.62 318 ALA A CA 1
ATOM 2380 C C . ALA A 1 318 ? 21.001 -3.109 -11.735 1.00 98.62 318 ALA A C 1
ATOM 2382 O O . ALA A 1 318 ? 19.836 -3.457 -11.568 1.00 98.62 318 ALA A O 1
ATOM 2383 N N . PHE A 1 319 ? 21.886 -3.848 -12.411 1.00 98.69 319 PHE A N 1
ATOM 2384 C CA . PHE A 1 319 ? 21.549 -5.025 -13.227 1.00 98.69 319 PHE A CA 1
ATOM 2385 C C . PHE A 1 319 ? 22.198 -6.327 -12.726 1.00 98.69 319 PHE A C 1
ATOM 2387 O O . PHE A 1 319 ? 22.320 -7.300 -13.464 1.00 98.69 319 PHE A O 1
ATOM 2394 N N . THR A 1 320 ? 22.668 -6.376 -11.480 1.00 98.44 320 THR A N 1
ATOM 2395 C CA . THR A 1 320 ? 23.305 -7.590 -10.947 1.00 98.44 320 THR A CA 1
ATOM 2396 C C . THR A 1 320 ? 22.303 -8.745 -10.878 1.00 98.44 320 THR A C 1
ATOM 2398 O O . THR A 1 320 ? 21.262 -8.618 -10.243 1.00 98.44 320 THR A O 1
ATOM 2401 N N . GLY A 1 321 ? 22.618 -9.896 -11.476 1.00 98.00 321 GLY A N 1
ATOM 2402 C CA . GLY A 1 321 ? 21.739 -11.073 -11.439 1.00 98.00 321 GLY A CA 1
ATOM 2403 C C . GLY A 1 321 ? 20.501 -10.979 -12.343 1.00 98.00 321 GLY A C 1
ATOM 2404 O O . GLY A 1 321 ? 19.502 -11.640 -12.061 1.00 98.00 321 GLY A O 1
ATOM 2405 N N . THR A 1 322 ? 20.555 -10.160 -13.397 1.00 98.62 322 THR A N 1
ATOM 2406 C CA . THR A 1 322 ? 19.570 -10.130 -14.493 1.00 98.62 322 THR A CA 1
ATOM 2407 C C . THR A 1 322 ? 20.046 -10.957 -15.697 1.00 98.62 322 THR A C 1
ATOM 2409 O O . THR A 1 322 ? 21.197 -11.389 -15.751 1.00 98.62 322 THR A O 1
ATOM 2412 N N . ASN A 1 323 ? 19.174 -11.132 -16.696 1.00 98.25 323 ASN A N 1
ATOM 2413 C CA . ASN A 1 323 ? 19.484 -11.728 -18.002 1.00 98.25 323 ASN A CA 1
ATOM 2414 C C . ASN A 1 323 ? 19.608 -10.653 -19.106 1.00 98.25 323 ASN A C 1
ATOM 2416 O O . ASN A 1 323 ? 19.179 -10.849 -20.244 1.00 98.25 323 ASN A O 1
ATOM 2420 N N . THR A 1 324 ? 20.149 -9.481 -18.765 1.00 98.00 324 THR A N 1
ATOM 2421 C CA . THR A 1 324 ? 20.332 -8.357 -19.701 1.00 98.00 324 THR A CA 1
ATOM 2422 C C . THR A 1 324 ? 21.629 -8.487 -20.490 1.00 98.00 324 THR A C 1
ATOM 2424 O O . THR A 1 324 ? 22.622 -8.997 -19.970 1.00 98.00 324 THR A O 1
ATOM 2427 N N . THR A 1 325 ? 21.653 -7.954 -21.707 1.00 97.00 325 THR A N 1
ATOM 2428 C CA . THR A 1 325 ? 22.883 -7.803 -22.492 1.00 97.00 325 THR A CA 1
ATOM 2429 C C . THR A 1 325 ? 23.520 -6.445 -22.235 1.00 97.00 325 THR A C 1
ATOM 2431 O O . THR A 1 325 ? 22.896 -5.564 -21.637 1.00 97.00 325 THR A O 1
ATOM 2434 N N . GLU A 1 326 ? 24.753 -6.271 -22.717 1.00 91.06 326 GLU A N 1
ATOM 2435 C CA . GLU A 1 326 ? 25.285 -4.927 -22.961 1.00 91.06 326 GLU A CA 1
ATOM 2436 C C . GLU A 1 326 ? 24.337 -4.118 -23.846 1.00 91.06 326 GLU A C 1
ATOM 2438 O O . GLU A 1 326 ? 23.691 -4.681 -24.760 1.00 91.06 326 GLU A O 1
#

Secondary structure (DSSP, 8-state):
-PPP----SSTT--PPPEEEEE-TTTSSTT-EEEEEEE-SSS--EEEE-SSS-EEEESSTT--EEEE-SS-S-EEEEEEE--SEEE--B-SS-EEEE-SS-GGGG----B-TTTTTT-TEEEE-SS---TT-SB-TTTTTT-TT-B---S---TT--B-TTTTTT-TT-----SB--TT--B-TTTTTT-TT-----SB--TT--B-TTTTTT-TT-----SB--TT--B-TTTTTT-TT-----SB--TT--B-TTTTTT-TT---BHHHHHHTS-TT-STT--B-TTTTTT-TT-BSBHHHHHTTS-TT-B-TTTTTTT---B-